Protein AF-A0A0M9DYJ9-F1 (afdb_monomer_lite)

Structure (mmCIF, N/CA/C/O backbone):
data_AF-A0A0M9DYJ9-F1
#
_entry.id   AF-A0A0M9DYJ9-F1
#
loop_
_atom_site.group_PDB
_atom_site.id
_atom_site.type_symbol
_atom_site.label_atom_id
_atom_site.label_alt_id
_atom_site.label_comp_id
_atom_site.label_asym_id
_atom_site.label_entity_id
_atom_site.label_seq_id
_atom_site.pdbx_PDB_ins_code
_atom_site.Cartn_x
_atom_site.Cartn_y
_atom_site.Cartn_z
_atom_site.occupancy
_atom_site.B_iso_or_equiv
_atom_site.auth_seq_id
_atom_site.auth_comp_id
_atom_site.auth_asym_id
_atom_site.auth_atom_id
_atom_site.pdbx_PDB_model_num
ATOM 1 N N . MET A 1 1 ? -7.210 1.537 31.151 1.00 57.69 1 MET A N 1
ATOM 2 C CA . MET A 1 1 ? -5.869 1.696 30.565 1.00 57.69 1 MET A CA 1
ATOM 3 C C . MET A 1 1 ? -5.915 1.053 29.196 1.00 57.69 1 MET A C 1
ATOM 5 O O . MET A 1 1 ? -6.214 -0.136 29.141 1.00 57.69 1 MET A O 1
ATOM 9 N N . ILE A 1 2 ? -5.746 1.851 28.142 1.00 81.12 2 ILE A N 1
ATOM 10 C CA . ILE A 1 2 ? -5.606 1.377 26.758 1.00 81.12 2 ILE A CA 1
ATOM 11 C C . ILE A 1 2 ? -4.286 0.603 26.681 1.00 81.12 2 ILE A C 1
ATOM 13 O O . ILE A 1 2 ? -3.301 1.020 27.296 1.00 81.12 2 ILE A O 1
ATOM 17 N N . ARG A 1 3 ? -4.274 -0.546 26.001 1.00 92.56 3 ARG A N 1
ATOM 18 C CA . ARG A 1 3 ? -3.042 -1.304 25.744 1.00 92.56 3 ARG A CA 1
ATOM 19 C C . ARG A 1 3 ? -2.578 -1.047 24.322 1.00 92.56 3 ARG A C 1
ATOM 21 O O . ARG A 1 3 ? -3.362 -1.194 23.390 1.00 92.56 3 ARG A O 1
ATOM 28 N N . GLU A 1 4 ? -1.316 -0.662 24.186 1.00 95.25 4 GLU A N 1
ATOM 29 C CA . GLU A 1 4 ? -0.705 -0.285 22.915 1.00 95.25 4 GLU A CA 1
ATOM 30 C C . GLU A 1 4 ? 0.420 -1.249 22.549 1.00 95.25 4 GLU A C 1
ATOM 32 O O . GLU A 1 4 ? 1.178 -1.688 23.416 1.00 95.25 4 GLU A O 1
ATOM 37 N N . TYR A 1 5 ? 0.524 -1.545 21.258 1.00 96.56 5 TYR A N 1
ATOM 38 C CA . TYR A 1 5 ? 1.526 -2.428 20.680 1.00 96.56 5 TYR A CA 1
ATOM 39 C C . TYR A 1 5 ? 2.056 -1.823 19.380 1.00 96.56 5 TYR A C 1
ATOM 41 O O . TYR A 1 5 ? 1.291 -1.220 18.627 1.00 96.56 5 TYR A O 1
ATOM 49 N N . ILE A 1 6 ? 3.343 -2.015 19.093 1.00 96.44 6 ILE A N 1
ATOM 50 C CA . ILE A 1 6 ? 3.944 -1.706 17.790 1.00 96.44 6 ILE A CA 1
ATOM 51 C C . ILE A 1 6 ? 4.301 -3.040 17.146 1.00 96.44 6 ILE A C 1
ATOM 53 O O . ILE A 1 6 ? 5.179 -3.738 17.645 1.00 96.44 6 ILE A O 1
ATOM 57 N N . LEU A 1 7 ? 3.580 -3.398 16.087 1.00 96.06 7 LEU A N 1
ATOM 58 C CA . LEU A 1 7 ? 3.556 -4.738 15.508 1.00 96.06 7 LEU A CA 1
ATOM 59 C C . LEU A 1 7 ? 3.948 -4.698 14.030 1.00 96.06 7 LEU A C 1
ATOM 61 O O . LEU A 1 7 ? 3.577 -3.772 13.310 1.00 96.06 7 LEU A O 1
ATOM 65 N N . ASN A 1 8 ? 4.658 -5.713 13.557 1.00 93.50 8 ASN A N 1
ATOM 66 C CA . ASN A 1 8 ? 4.806 -5.987 12.128 1.00 93.50 8 ASN A CA 1
ATOM 67 C C . ASN A 1 8 ? 3.586 -6.772 11.577 1.00 93.50 8 ASN A C 1
ATOM 69 O O . ASN A 1 8 ? 2.651 -7.102 12.315 1.00 93.50 8 ASN A O 1
ATOM 73 N N . SER A 1 9 ? 3.587 -7.080 10.276 1.00 86.94 9 SER A N 1
ATOM 74 C CA . SER A 1 9 ? 2.483 -7.797 9.617 1.00 86.94 9 SER A CA 1
ATOM 75 C C . SER A 1 9 ? 2.255 -9.226 10.129 1.00 86.94 9 SER A C 1
ATOM 77 O O . SER A 1 9 ? 1.116 -9.678 10.154 1.00 86.94 9 SER A O 1
ATOM 79 N N . SER A 1 10 ? 3.282 -9.959 10.571 1.00 86.69 10 SER A N 1
ATOM 80 C CA . SER A 1 10 ? 3.066 -11.299 11.141 1.00 86.69 10 SER A CA 1
ATOM 81 C C . SER A 1 10 ? 2.560 -11.228 12.584 1.00 86.69 10 SER A C 1
ATOM 83 O O . SER A 1 10 ? 1.763 -12.061 13.007 1.00 86.69 10 SER A O 1
ATOM 85 N N . GLU A 1 11 ? 2.946 -10.199 13.334 1.00 94.56 11 GLU A N 1
ATOM 86 C CA . GLU A 1 11 ? 2.521 -10.001 14.719 1.00 94.56 11 GLU A CA 1
ATOM 87 C C . GLU A 1 11 ? 1.082 -9.476 14.832 1.00 94.56 11 GLU A C 1
ATOM 89 O O . GLU A 1 11 ? 0.370 -9.847 15.766 1.00 94.56 11 GLU A O 1
ATOM 94 N N . ILE A 1 12 ? 0.602 -8.655 13.887 1.00 94.75 12 ILE A N 1
ATOM 95 C CA . ILE A 1 12 ? -0.797 -8.184 13.903 1.00 94.75 12 ILE A CA 1
ATOM 96 C C . ILE A 1 12 ? -1.802 -9.334 13.725 1.00 94.75 12 ILE A C 1
ATOM 98 O O . ILE A 1 12 ? -2.915 -9.257 14.250 1.00 94.75 12 ILE A O 1
ATOM 102 N N . MET A 1 13 ? -1.397 -10.446 13.095 1.00 95.00 13 MET A N 1
ATOM 103 C CA . MET A 1 13 ? -2.171 -11.695 13.053 1.00 95.00 13 MET A CA 1
ATOM 104 C C . MET A 1 13 ? -2.618 -12.144 14.451 1.00 95.00 13 MET A C 1
ATOM 106 O O . MET A 1 13 ? -3.714 -12.677 14.610 1.00 95.00 13 MET A O 1
ATOM 110 N N . LEU A 1 14 ? -1.807 -11.899 15.486 1.00 95.44 14 LEU A N 1
ATOM 111 C CA . LEU A 1 14 ? -2.128 -12.297 16.857 1.00 95.44 14 LEU A CA 1
ATOM 112 C C . LEU A 1 14 ? -3.416 -11.647 17.370 1.00 95.44 14 LEU A C 1
ATOM 114 O O . LEU A 1 14 ? -4.159 -12.286 18.112 1.00 95.44 14 LEU A O 1
ATOM 118 N N . VAL A 1 15 ? -3.715 -10.419 16.934 1.00 95.38 15 VAL A N 1
ATOM 119 C CA . VAL A 1 15 ? -4.984 -9.747 17.248 1.00 95.38 15 VAL A CA 1
ATOM 120 C C . VAL A 1 15 ? -6.143 -10.558 16.672 1.00 95.38 15 VAL A C 1
ATOM 122 O O . VAL A 1 15 ? -7.075 -10.911 17.387 1.00 95.38 15 VAL A O 1
ATOM 125 N N . PHE A 1 16 ? -6.071 -10.914 15.390 1.00 95.88 16 PHE A N 1
ATOM 126 C CA . PHE A 1 16 ? -7.134 -11.643 14.697 1.00 95.88 16 PHE A CA 1
ATOM 127 C C . PHE A 1 16 ? -7.278 -13.096 15.172 1.00 95.88 16 PHE A C 1
ATOM 129 O O . PHE A 1 16 ? -8.396 -13.611 15.256 1.00 95.88 16 PHE A O 1
ATOM 136 N N . ASN A 1 17 ? -6.179 -13.737 15.571 1.00 95.25 17 ASN A N 1
ATOM 137 C CA . ASN A 1 17 ? -6.205 -15.042 16.229 1.00 95.25 17 ASN A CA 1
ATOM 138 C C . ASN A 1 17 ? -6.941 -14.975 17.570 1.00 95.25 17 ASN A C 1
ATOM 140 O O . ASN A 1 17 ? -7.763 -15.845 17.857 1.00 95.25 17 ASN A O 1
ATOM 144 N N . ALA A 1 18 ? -6.690 -13.937 18.374 1.00 95.56 18 ALA A N 1
ATOM 145 C CA . ALA A 1 18 ? -7.402 -13.735 19.631 1.00 95.56 18 ALA A CA 1
ATOM 146 C C . ALA A 1 18 ? -8.907 -13.510 19.400 1.00 95.56 18 ALA A C 1
ATOM 148 O O . ALA A 1 18 ? -9.718 -14.127 20.087 1.00 95.56 18 ALA A O 1
ATOM 149 N N . LEU A 1 19 ? -9.289 -12.718 18.388 1.00 94.75 19 LEU A N 1
ATOM 150 C CA . LEU A 1 19 ? -10.699 -12.535 18.008 1.00 94.75 19 LEU A CA 1
ATOM 151 C C . LEU A 1 19 ? -11.363 -13.851 17.586 1.00 94.75 19 LEU A C 1
ATOM 153 O O . LEU A 1 19 ? -12.488 -14.131 17.985 1.00 94.75 19 LEU A O 1
ATOM 157 N N . THR A 1 20 ? -10.656 -14.681 16.819 1.00 95.00 20 THR A N 1
ATOM 158 C CA . THR A 1 20 ? -11.169 -15.987 16.376 1.00 95.00 20 THR A CA 1
ATOM 159 C C . THR A 1 20 ? -11.374 -16.939 17.557 1.00 95.00 20 THR A C 1
ATOM 161 O O . THR A 1 20 ? -12.384 -17.632 17.621 1.00 95.00 20 THR A O 1
ATOM 164 N N . LYS A 1 21 ? -10.463 -16.946 18.541 1.00 95.44 21 LYS A N 1
ATOM 165 C CA . LYS A 1 21 ? -10.607 -17.752 19.770 1.00 95.44 21 LYS A CA 1
ATOM 166 C C . LYS A 1 21 ? -11.808 -17.337 20.627 1.00 95.44 21 LYS A C 1
ATOM 168 O O . LYS A 1 21 ? -12.326 -18.172 21.360 1.00 95.44 21 LYS A O 1
ATOM 173 N N . LEU A 1 22 ? -12.235 -16.078 20.528 1.00 93.88 22 LEU A N 1
ATOM 174 C CA . LEU A 1 22 ? -13.434 -15.553 21.188 1.00 93.88 22 LEU A CA 1
ATOM 175 C C . LEU A 1 22 ? -14.729 -15.792 20.394 1.00 93.88 22 LEU A C 1
ATOM 177 O O . LEU A 1 22 ? -15.796 -15.388 20.838 1.00 93.88 22 LEU A O 1
ATOM 181 N N . GLY A 1 23 ? -14.672 -16.418 19.214 1.00 93.06 23 GLY A N 1
ATOM 182 C CA . GLY A 1 23 ? -15.860 -16.587 18.369 1.00 93.06 23 GLY A CA 1
ATOM 183 C C . GLY A 1 23 ? -16.304 -15.298 17.656 1.00 93.06 23 GLY A C 1
ATOM 184 O O . GLY A 1 23 ? -17.451 -15.185 17.218 1.00 93.06 23 GLY A O 1
ATOM 185 N N . LEU A 1 24 ? -15.416 -14.300 17.554 1.00 92.31 24 LEU A N 1
ATOM 186 C CA . LEU A 1 24 ? -15.673 -13.003 16.917 1.00 92.31 24 LEU A CA 1
ATOM 187 C C . LEU A 1 24 ? -15.193 -12.964 15.456 1.00 92.31 24 LEU A C 1
ATOM 189 O O . LEU A 1 24 ? -14.882 -11.904 14.916 1.00 92.31 24 LEU A O 1
ATOM 193 N N . GLU A 1 25 ? -15.124 -14.113 14.782 1.00 92.62 25 GLU A N 1
ATOM 194 C CA . GLU A 1 25 ? -14.575 -14.230 13.429 1.00 92.62 25 GLU A CA 1
ATOM 195 C C . GLU A 1 25 ? -15.513 -13.742 12.311 1.00 92.62 25 GLU A C 1
ATOM 197 O O . GLU A 1 25 ? -15.127 -13.721 11.139 1.00 92.62 25 GLU A O 1
ATOM 202 N N . LYS A 1 26 ? -16.751 -13.344 12.630 1.00 93.62 26 LYS A N 1
ATOM 203 C CA . LYS A 1 26 ? -17.781 -12.982 11.639 1.00 93.62 26 LYS A CA 1
ATOM 204 C C . LYS A 1 26 ? -18.235 -11.534 11.770 1.00 93.62 26 LYS A C 1
ATOM 206 O O . LYS A 1 26 ? -18.450 -11.031 12.864 1.00 93.62 26 LYS A O 1
ATOM 211 N N . ASN A 1 27 ? -18.512 -10.914 10.621 1.00 92.62 27 ASN A N 1
ATOM 212 C CA . ASN A 1 27 ? -19.094 -9.573 10.507 1.00 92.62 27 ASN A CA 1
ATOM 213 C C . ASN A 1 27 ? -18.261 -8.470 11.181 1.00 92.62 27 ASN A C 1
ATOM 215 O O . ASN A 1 27 ? -18.814 -7.451 11.608 1.00 92.62 27 ASN A O 1
ATOM 219 N N . LEU A 1 28 ? -16.941 -8.655 11.233 1.00 97.25 28 LEU A N 1
ATOM 220 C CA . LEU A 1 28 ? -16.017 -7.598 11.617 1.00 97.25 28 LEU A CA 1
ATOM 221 C C . LEU A 1 28 ? -16.080 -6.477 10.579 1.00 97.25 28 LEU A C 1
ATOM 223 O O . LEU A 1 28 ? -16.364 -6.714 9.402 1.00 97.25 28 LEU A O 1
ATOM 227 N N . LYS A 1 29 ? -15.834 -5.241 11.002 1.00 98.19 29 LYS A N 1
ATOM 228 C CA . LYS A 1 29 ? -15.872 -4.061 10.133 1.00 98.19 29 LYS A CA 1
ATOM 229 C C . LYS A 1 29 ? -14.609 -3.241 10.293 1.00 98.19 29 LYS A C 1
ATOM 231 O O . LYS A 1 29 ? -14.134 -3.064 11.412 1.00 98.19 29 LYS A O 1
ATOM 236 N N . ILE A 1 30 ? -14.123 -2.709 9.174 1.00 98.12 30 ILE A N 1
ATOM 237 C CA . ILE A 1 30 ? -13.121 -1.647 9.160 1.00 98.12 30 ILE A CA 1
ATOM 238 C C . ILE A 1 30 ? -13.834 -0.317 8.959 1.00 98.12 30 ILE A C 1
ATOM 240 O O . ILE A 1 30 ? -14.488 -0.104 7.935 1.00 98.12 30 ILE A O 1
ATOM 244 N N . GLN A 1 31 ? -13.707 0.567 9.944 1.00 97.81 31 GLN A N 1
ATOM 245 C CA . GLN A 1 31 ? -14.263 1.917 9.912 1.00 97.81 31 GLN A CA 1
ATOM 246 C C . GLN A 1 31 ? -13.163 2.976 9.885 1.00 97.81 31 GLN A C 1
ATOM 248 O O . GLN A 1 31 ? -12.093 2.788 10.465 1.00 97.81 31 GLN A O 1
ATOM 253 N N . ILE A 1 32 ? -13.441 4.098 9.220 1.00 96.81 32 ILE A N 1
ATOM 254 C CA . ILE A 1 32 ? -12.532 5.242 9.133 1.00 96.81 32 ILE A CA 1
ATOM 255 C C . ILE A 1 32 ? -13.061 6.386 10.010 1.00 96.81 32 ILE A C 1
ATOM 257 O O . ILE A 1 32 ? -13.984 7.089 9.585 1.00 96.81 32 ILE A O 1
ATOM 261 N N . PRO A 1 33 ? -12.447 6.661 11.174 1.00 95.12 33 PRO A N 1
ATOM 262 C CA . PRO A 1 33 ? -12.837 7.796 12.016 1.00 95.12 33 PRO A CA 1
ATOM 263 C C . PRO A 1 33 ? -12.716 9.155 11.323 1.00 95.12 33 PRO A C 1
ATOM 265 O O . PRO A 1 33 ? -13.546 10.033 11.542 1.00 95.12 33 PRO A O 1
ATOM 268 N N . MET A 1 34 ? -11.737 9.331 10.426 1.00 94.25 34 MET A N 1
ATOM 269 C CA . MET A 1 34 ? -11.594 10.564 9.634 1.00 94.25 34 MET A CA 1
ATOM 270 C C . MET A 1 34 ? -12.834 10.879 8.780 1.00 94.25 34 MET A C 1
ATOM 272 O O . MET A 1 34 ? -13.105 12.039 8.488 1.00 94.25 34 MET A O 1
ATOM 276 N N . MET A 1 35 ? -13.589 9.846 8.402 1.00 93.75 35 MET A N 1
ATOM 277 C CA . MET A 1 35 ? -14.767 9.911 7.539 1.00 93.75 35 MET A CA 1
ATOM 278 C C . MET A 1 35 ? -16.047 9.642 8.346 1.00 93.75 35 MET A C 1
ATOM 280 O O . MET A 1 35 ? -16.968 9.006 7.843 1.00 93.75 35 MET A O 1
ATOM 284 N N . ASN A 1 36 ? -16.101 10.099 9.605 1.00 91.88 36 ASN A N 1
ATOM 285 C CA . ASN A 1 36 ? -17.247 9.916 10.506 1.00 91.88 36 ASN A CA 1
ATOM 286 C C . ASN A 1 36 ? -17.621 8.432 10.713 1.00 91.88 36 ASN A C 1
ATOM 288 O O . ASN A 1 36 ? -18.769 8.034 10.521 1.00 91.88 36 ASN A O 1
ATOM 292 N N . ASP A 1 37 ? -16.617 7.612 11.039 1.00 94.38 37 ASP A N 1
ATOM 293 C CA . ASP A 1 37 ? -16.730 6.162 11.277 1.00 94.38 37 ASP A CA 1
ATOM 294 C C . ASP A 1 37 ? -17.370 5.373 10.118 1.00 94.38 37 ASP A C 1
ATOM 296 O O . ASP A 1 37 ? -17.942 4.290 10.290 1.00 94.38 37 ASP A O 1
ATOM 300 N N . MET A 1 38 ? -17.239 5.891 8.895 1.00 95.31 38 MET A N 1
ATOM 301 C CA . MET A 1 38 ? -17.699 5.222 7.683 1.00 95.31 38 MET A CA 1
ATOM 302 C C . MET A 1 38 ? -17.066 3.834 7.559 1.00 95.31 38 MET A C 1
ATOM 304 O O . MET A 1 38 ? -15.849 3.673 7.660 1.00 95.31 38 MET A O 1
ATOM 308 N N . THR A 1 39 ? -17.901 2.825 7.306 1.00 97.25 39 THR A N 1
ATOM 309 C CA . THR A 1 39 ? -17.440 1.451 7.080 1.00 97.25 39 THR A CA 1
ATOM 310 C C . THR A 1 39 ? -16.901 1.316 5.661 1.00 97.25 39 THR A C 1
ATOM 312 O O . THR A 1 39 ? -17.641 1.507 4.701 1.00 97.25 39 THR A O 1
ATOM 315 N N . VAL A 1 40 ? -15.622 0.963 5.534 1.00 96.94 40 VAL A N 1
ATOM 316 C CA . VAL A 1 40 ? -14.968 0.722 4.236 1.00 96.94 40 VAL A CA 1
ATOM 317 C C . VAL A 1 40 ? -15.323 -0.652 3.717 1.00 96.94 40 VAL A C 1
ATOM 319 O O . VAL A 1 40 ? -15.607 -0.821 2.540 1.00 96.94 40 VAL A O 1
ATOM 322 N N . PHE A 1 41 ? -15.283 -1.646 4.598 1.00 97.75 41 PHE A N 1
ATOM 323 C CA . PHE A 1 41 ? -15.701 -3.000 4.296 1.00 97.75 41 PHE A CA 1
ATOM 324 C C . PHE A 1 41 ? -16.007 -3.761 5.582 1.00 97.75 41 PHE A C 1
ATOM 326 O O . PHE A 1 41 ? -15.561 -3.411 6.679 1.00 97.75 41 PHE A O 1
ATOM 333 N N . SER A 1 42 ? -16.761 -4.838 5.419 1.00 97.81 42 SER A N 1
ATOM 334 C CA . SER A 1 42 ? -16.922 -5.886 6.423 1.00 97.81 42 SER A CA 1
ATOM 335 C C . SER A 1 42 ? -16.086 -7.102 6.043 1.00 97.81 42 SER A C 1
ATOM 337 O O . SER A 1 42 ? -15.732 -7.266 4.878 1.00 97.81 42 SER A O 1
ATOM 339 N N . PHE A 1 43 ? -15.737 -7.955 6.994 1.00 98.06 43 PHE A N 1
ATOM 340 C CA . PHE A 1 43 ? -14.940 -9.138 6.714 1.00 98.06 43 PHE A CA 1
ATOM 341 C C . PHE A 1 43 ? -15.206 -10.267 7.707 1.00 98.06 43 PHE A C 1
ATOM 343 O O . PHE A 1 43 ? -15.669 -10.050 8.827 1.00 98.06 43 PHE A O 1
ATOM 350 N N . ASN A 1 44 ? -14.915 -11.485 7.255 1.00 97.75 44 ASN A N 1
ATOM 351 C CA . ASN A 1 44 ? -14.914 -12.688 8.075 1.00 97.75 44 ASN A CA 1
ATOM 352 C C . ASN A 1 44 ? -13.517 -13.311 8.055 1.00 97.75 44 ASN A C 1
ATOM 354 O O . ASN A 1 44 ? -12.906 -13.407 6.985 1.00 97.75 44 ASN A O 1
ATOM 358 N N . LEU A 1 45 ? -13.055 -13.776 9.210 1.00 96.62 45 LEU A N 1
ATOM 359 C CA . LEU A 1 45 ? -11.797 -14.499 9.350 1.00 96.62 45 LEU A CA 1
ATOM 360 C C . LEU A 1 45 ? -12.031 -15.984 9.066 1.00 96.62 45 LEU A C 1
ATOM 362 O O . LEU A 1 45 ? -13.013 -16.566 9.524 1.00 96.62 45 LEU A O 1
ATOM 366 N N . ASN A 1 46 ? -11.130 -16.598 8.307 1.00 94.19 46 ASN A N 1
ATOM 367 C CA . ASN A 1 46 ? -10.986 -18.048 8.217 1.00 94.19 46 ASN A CA 1
ATOM 368 C C . ASN A 1 46 ? -9.504 -18.381 8.454 1.00 94.19 46 ASN A C 1
ATOM 370 O O . ASN A 1 46 ? -8.658 -17.513 8.226 1.00 94.19 46 ASN A O 1
ATOM 374 N N . PRO A 1 47 ? -9.166 -19.620 8.852 1.00 90.25 47 PRO A N 1
ATOM 375 C CA . PRO A 1 47 ? -7.777 -20.000 9.117 1.00 90.25 47 PRO A CA 1
ATOM 376 C C . PRO A 1 47 ? -6.830 -19.689 7.948 1.00 90.25 47 PRO A C 1
ATOM 378 O O . PRO A 1 47 ? -5.777 -19.097 8.147 1.00 90.25 47 PRO A O 1
ATOM 381 N N . GLU A 1 48 ? -7.250 -20.004 6.723 1.00 91.75 48 GLU A N 1
ATOM 382 C CA . GLU A 1 48 ? -6.421 -19.861 5.517 1.00 91.75 48 GLU A CA 1
ATOM 383 C C . GLU A 1 48 ? -6.653 -18.550 4.753 1.00 91.75 48 GLU A C 1
ATOM 385 O O . GLU A 1 48 ? -5.909 -18.235 3.835 1.00 91.75 48 GLU A O 1
ATOM 390 N N . SER A 1 49 ? -7.721 -17.802 5.045 1.00 95.50 49 SER A N 1
ATOM 391 C CA . SER A 1 49 ? -8.073 -16.625 4.240 1.00 95.50 49 SER A CA 1
ATOM 392 C C . SER A 1 49 ? -9.035 -15.674 4.934 1.00 95.50 49 SER A C 1
ATOM 394 O O . SER A 1 49 ? -9.858 -16.065 5.765 1.00 95.50 49 SER A O 1
ATOM 396 N N . VAL A 1 50 ? -9.025 -14.419 4.495 1.00 97.56 50 VAL A N 1
ATOM 397 C CA . VAL A 1 50 ? -9.982 -13.396 4.916 1.00 97.56 50 VAL A CA 1
ATOM 398 C C . VAL A 1 50 ? -11.003 -13.163 3.806 1.00 97.56 50 VAL A C 1
ATOM 400 O O . VAL A 1 50 ? -10.662 -12.943 2.643 1.00 97.56 50 VAL A O 1
ATOM 403 N N . LYS A 1 51 ? -12.290 -13.204 4.160 1.00 98.00 51 LYS A N 1
ATOM 404 C CA . LYS A 1 51 ? -13.394 -12.921 3.232 1.00 98.00 51 LYS A CA 1
ATOM 405 C C . LYS A 1 51 ? -13.883 -11.498 3.438 1.00 98.00 51 LYS A C 1
ATOM 407 O O . LYS A 1 51 ? -14.668 -11.253 4.352 1.00 98.00 51 LYS A O 1
ATOM 412 N N . ILE A 1 52 ? -13.457 -10.584 2.575 1.00 97.88 52 ILE A N 1
ATOM 413 C CA . ILE A 1 52 ? -13.948 -9.205 2.527 1.00 97.88 52 ILE A CA 1
ATOM 414 C C . ILE A 1 52 ? -15.324 -9.180 1.864 1.00 97.88 52 ILE A C 1
ATOM 416 O O . ILE A 1 52 ? -15.548 -9.800 0.821 1.00 97.88 52 ILE A O 1
ATOM 420 N N . LYS A 1 53 ? -16.241 -8.423 2.457 1.00 97.00 53 LYS A N 1
ATOM 421 C CA . LYS A 1 53 ? -17.612 -8.213 2.007 1.00 97.00 53 LYS A CA 1
ATOM 422 C C . LYS A 1 53 ? -17.963 -6.734 2.020 1.00 97.00 53 LYS A C 1
ATOM 424 O O . LYS A 1 53 ? -17.604 -6.012 2.951 1.00 97.00 53 LYS A O 1
ATOM 429 N N . HIS A 1 54 ? -18.764 -6.320 1.045 1.00 95.50 54 HIS A N 1
ATOM 430 C CA . HIS A 1 54 ? -19.294 -4.957 0.963 1.00 95.50 54 HIS A CA 1
ATOM 431 C C . HIS A 1 54 ? -18.200 -3.882 1.009 1.00 95.50 54 HIS A C 1
ATOM 433 O O . HIS A 1 54 ? -18.310 -2.925 1.769 1.00 95.50 54 HIS A O 1
ATOM 439 N N . PHE A 1 55 ? -17.142 -4.044 0.207 1.00 97.06 55 PHE A N 1
ATOM 440 C CA . PHE A 1 55 ? -16.217 -2.941 -0.035 1.00 97.06 55 PHE A CA 1
ATOM 441 C C . PHE A 1 55 ? -16.994 -1.729 -0.560 1.00 97.06 55 PHE A C 1
ATOM 443 O O . PHE A 1 55 ? -17.875 -1.876 -1.418 1.00 97.06 55 PHE A O 1
ATOM 450 N N . ILE A 1 56 ? -16.701 -0.566 0.012 1.00 95.75 56 ILE A N 1
ATOM 451 C CA . ILE A 1 56 ? -17.431 0.677 -0.200 1.00 95.75 56 ILE A CA 1
ATOM 452 C C . ILE A 1 56 ? -17.451 1.056 -1.678 1.00 95.75 56 ILE A C 1
ATOM 454 O O . ILE A 1 56 ? -16.444 0.934 -2.373 1.00 95.75 56 ILE A O 1
ATOM 458 N N . ASP A 1 57 ? -18.607 1.509 -2.165 1.00 93.75 57 ASP A N 1
ATOM 459 C CA . ASP A 1 57 ? -18.720 2.021 -3.526 1.00 93.75 57 ASP A CA 1
ATOM 460 C C . ASP A 1 57 ? -18.533 3.531 -3.610 1.00 93.75 57 ASP A C 1
ATOM 462 O O . ASP A 1 57 ? -18.635 4.263 -2.624 1.00 93.75 57 ASP A O 1
ATOM 466 N N . ILE A 1 58 ? -18.281 3.983 -4.836 1.00 94.44 58 ILE A N 1
ATOM 467 C CA . ILE A 1 58 ? -18.040 5.387 -5.146 1.00 94.44 58 ILE A CA 1
ATOM 468 C C . ILE A 1 58 ? -19.194 6.288 -4.712 1.00 94.44 58 ILE A C 1
ATOM 470 O O . ILE A 1 58 ? -18.940 7.363 -4.186 1.00 94.44 58 ILE A O 1
ATOM 474 N N . ASN A 1 59 ? -20.450 5.865 -4.874 1.00 93.25 59 ASN A N 1
ATOM 475 C CA . ASN A 1 59 ? -21.593 6.724 -4.576 1.00 93.25 59 ASN A CA 1
ATOM 476 C C . ASN A 1 59 ? -21.719 6.940 -3.071 1.00 93.25 59 ASN A C 1
ATOM 478 O O . ASN A 1 59 ? -21.963 8.061 -2.624 1.00 93.25 59 ASN A O 1
ATOM 482 N N . ASP A 1 60 ? -21.535 5.879 -2.290 1.00 93.12 60 ASP A N 1
ATOM 483 C CA . ASP A 1 60 ? -21.561 5.966 -0.836 1.00 93.12 60 ASP A CA 1
ATOM 484 C C . ASP A 1 60 ? -20.357 6.741 -0.299 1.00 93.12 60 ASP A C 1
ATOM 486 O O . ASP A 1 60 ? -20.541 7.634 0.526 1.00 93.12 60 ASP A O 1
ATOM 490 N N . TYR A 1 61 ? -19.155 6.510 -0.836 1.00 95.38 61 TYR A N 1
ATOM 491 C CA . TYR A 1 61 ? -17.962 7.275 -0.468 1.00 95.38 61 TYR A CA 1
ATOM 492 C C . TYR A 1 61 ? -18.109 8.770 -0.784 1.00 95.38 61 TYR A C 1
ATOM 494 O O . TYR A 1 61 ? -17.850 9.627 0.065 1.00 95.38 61 TYR A O 1
ATOM 502 N N . SER A 1 62 ? -18.565 9.097 -1.996 1.00 94.06 62 SER A N 1
ATOM 503 C CA . SER A 1 62 ? -18.694 10.469 -2.487 1.00 94.06 62 SER A CA 1
ATOM 504 C C . SER A 1 62 ? -19.630 11.315 -1.626 1.00 94.06 62 SER A C 1
ATOM 506 O O . SER A 1 62 ? -19.343 12.492 -1.414 1.00 94.06 62 SER A O 1
ATOM 508 N N . LYS A 1 63 ? -20.709 10.742 -1.071 1.00 91.44 63 LYS A N 1
ATOM 509 C CA . LYS A 1 63 ? -21.614 11.466 -0.154 1.00 91.44 63 LYS A CA 1
ATOM 510 C C . LYS A 1 63 ? -20.853 12.039 1.045 1.00 91.44 63 LYS A C 1
ATOM 512 O O . LYS A 1 63 ? -20.994 13.223 1.356 1.00 91.44 63 LYS A O 1
ATOM 517 N N . PHE A 1 64 ? -20.015 11.222 1.683 1.00 91.31 64 PHE A N 1
ATOM 518 C CA . PHE A 1 64 ? -19.201 11.652 2.821 1.00 91.31 64 PHE A CA 1
ATOM 519 C C . PHE A 1 64 ? -18.056 12.564 2.380 1.00 91.31 64 PHE A C 1
ATOM 521 O O . PHE A 1 64 ? -17.859 13.622 2.976 1.00 91.31 64 PHE A O 1
ATOM 528 N N . TYR A 1 65 ? -17.355 12.203 1.303 1.00 94.38 65 TYR A N 1
ATOM 529 C CA . TYR A 1 65 ? -16.239 12.983 0.769 1.00 94.38 65 TYR A CA 1
ATOM 530 C C . TYR A 1 65 ? -16.644 14.418 0.414 1.00 94.38 65 TYR A C 1
ATOM 532 O O . TYR A 1 65 ? -15.969 15.362 0.818 1.00 94.38 65 TYR A O 1
ATOM 540 N N . TYR A 1 66 ? -17.761 14.622 -0.292 1.00 91.62 66 TYR A N 1
ATOM 541 C CA . TYR A 1 66 ? -18.224 15.967 -0.649 1.00 91.62 66 TYR A CA 1
ATOM 542 C C . TYR A 1 66 ? -18.695 16.768 0.566 1.00 91.62 66 TYR A C 1
ATOM 544 O O . TYR A 1 66 ? -18.476 17.976 0.624 1.00 91.62 66 TYR A O 1
ATOM 552 N N . SER A 1 67 ? -19.321 16.112 1.546 1.00 90.31 67 SER A N 1
ATOM 553 C CA . SER A 1 67 ? -19.725 16.768 2.793 1.00 90.31 67 SER A CA 1
ATOM 554 C C . SER A 1 67 ? -18.515 17.240 3.605 1.00 90.31 67 SER A C 1
ATOM 556 O O . SER A 1 67 ? -18.521 18.350 4.138 1.00 90.31 67 SER A O 1
ATOM 558 N N . LEU A 1 68 ? -17.466 16.415 3.672 1.00 91.00 68 LEU A N 1
ATOM 559 C CA . LEU A 1 68 ? -16.239 16.710 4.406 1.00 91.00 68 LEU A CA 1
ATOM 560 C C . LEU A 1 68 ? -15.371 17.749 3.680 1.00 91.00 68 LEU A C 1
ATOM 562 O O . LEU A 1 68 ? -14.955 18.738 4.280 1.00 91.00 68 LEU A O 1
ATOM 566 N N . SER A 1 69 ? -15.141 17.568 2.377 1.00 88.88 69 SER A N 1
ATOM 567 C CA . SER A 1 69 ? -14.268 18.438 1.573 1.00 88.88 69 SER A CA 1
ATOM 568 C C . SER A 1 69 ? -14.783 19.872 1.464 1.00 88.88 69 SER A C 1
ATOM 570 O O . SER A 1 69 ? -13.981 20.800 1.512 1.00 88.88 69 SER A O 1
ATOM 572 N N . LYS A 1 70 ? -16.108 20.085 1.416 1.00 88.88 70 LYS A N 1
ATOM 573 C CA . LYS A 1 70 ? -16.715 21.431 1.432 1.00 88.88 70 LYS A CA 1
ATOM 574 C C . LYS A 1 70 ? -16.411 22.233 2.698 1.00 88.88 70 LYS A C 1
ATOM 576 O O . LYS A 1 70 ? -16.474 23.458 2.664 1.00 88.88 70 LYS A O 1
ATOM 581 N N . GLN A 1 71 ? -16.136 21.559 3.812 1.00 89.75 71 GLN A N 1
ATOM 582 C CA . GLN A 1 71 ? -15.844 22.210 5.091 1.00 89.75 71 GLN A CA 1
ATOM 583 C C . GLN A 1 71 ? -14.352 22.525 5.254 1.00 89.75 71 GLN A C 1
ATOM 585 O O . GLN A 1 71 ? -13.993 23.439 5.997 1.00 89.75 71 GLN A O 1
ATOM 590 N N . LEU A 1 72 ? -13.499 21.802 4.527 1.00 88.62 72 LEU A N 1
ATOM 591 C CA . LEU A 1 72 ? -12.059 22.013 4.489 1.00 88.62 72 LEU A CA 1
ATOM 592 C C . LEU A 1 72 ? -11.704 23.163 3.547 1.00 88.62 72 LEU A C 1
ATOM 594 O O . LEU A 1 72 ? -12.330 23.363 2.504 1.00 88.62 72 LEU A O 1
ATOM 598 N N . LYS A 1 73 ? -10.663 23.915 3.898 1.00 80.25 73 LYS A N 1
ATOM 599 C CA . LYS A 1 73 ? -10.193 25.061 3.111 1.00 80.25 73 LYS A CA 1
ATOM 600 C C . LYS A 1 73 ? -8.915 24.714 2.355 1.00 80.25 73 LYS A C 1
ATOM 602 O O . LYS A 1 73 ? -8.160 23.850 2.773 1.00 80.25 73 LYS A O 1
ATOM 607 N N . GLY A 1 74 ? -8.669 25.420 1.253 1.00 84.69 74 GLY A N 1
ATOM 608 C CA . GLY A 1 74 ? -7.351 25.491 0.624 1.00 84.69 74 GLY A CA 1
ATOM 609 C C . GLY A 1 74 ? -6.716 24.138 0.294 1.00 84.69 74 GLY A C 1
ATOM 610 O O . GLY A 1 74 ? -7.291 23.320 -0.421 1.00 84.69 74 GLY A O 1
ATOM 611 N N . ARG A 1 75 ? -5.482 23.939 0.767 1.00 84.38 75 ARG A N 1
ATOM 612 C CA . ARG A 1 75 ? -4.661 22.764 0.433 1.00 84.38 75 ARG A CA 1
ATOM 613 C C . ARG A 1 75 ? -4.995 21.562 1.314 1.00 84.38 75 ARG A C 1
ATOM 615 O O . ARG A 1 75 ? -4.678 20.441 0.941 1.00 84.38 75 ARG A O 1
ATOM 622 N N . GLU A 1 76 ? -5.666 21.784 2.436 1.00 88.56 76 GLU A N 1
ATOM 623 C CA . GLU A 1 76 ? -6.029 20.785 3.436 1.00 88.56 76 GLU A CA 1
ATOM 624 C C . GLU A 1 76 ? -7.070 19.794 2.899 1.00 88.56 76 GLU A C 1
ATOM 626 O O . GLU A 1 76 ? -7.115 18.651 3.344 1.00 88.56 76 GLU A O 1
ATOM 631 N N . GLN A 1 77 ? -7.842 20.178 1.875 1.00 90.06 77 GLN A N 1
ATOM 632 C CA . GLN A 1 77 ? -8.708 19.255 1.131 1.00 90.06 77 GLN A CA 1
ATOM 633 C C . GLN A 1 77 ? -7.932 18.065 0.549 1.00 90.06 77 GLN A C 1
ATOM 635 O O . GLN A 1 77 ? -8.469 16.961 0.494 1.00 90.06 77 GLN A O 1
ATOM 640 N N . LYS A 1 78 ? -6.661 18.267 0.168 1.00 91.69 78 LYS A N 1
ATOM 641 C CA . LYS A 1 78 ? -5.795 17.208 -0.372 1.00 91.69 78 LYS A CA 1
ATOM 642 C C . LYS A 1 78 ? -5.368 16.175 0.673 1.00 91.69 78 LYS A C 1
ATOM 644 O O . LYS A 1 78 ? -4.835 15.140 0.296 1.00 91.69 78 LYS A O 1
ATOM 649 N N . GLU A 1 79 ? -5.589 16.431 1.965 1.00 93.12 79 GLU A N 1
ATOM 650 C CA . GLU A 1 79 ? -5.358 15.430 3.014 1.00 93.12 79 GLU A CA 1
ATOM 651 C C . GLU A 1 79 ? -6.501 14.418 3.125 1.00 93.12 79 GLU A C 1
ATOM 653 O O . GLU A 1 79 ? -6.328 13.395 3.784 1.00 93.12 79 GLU A O 1
ATOM 658 N N . ILE A 1 80 ? -7.655 14.671 2.495 1.00 94.62 80 ILE A N 1
ATOM 659 C CA . ILE A 1 80 ? -8.737 13.690 2.418 1.00 94.62 80 ILE A CA 1
ATOM 660 C C . ILE A 1 80 ? -8.539 12.839 1.164 1.00 94.62 80 ILE A C 1
ATOM 662 O O . ILE A 1 80 ? -8.658 13.376 0.059 1.00 94.62 80 ILE A O 1
ATOM 666 N N . PRO A 1 81 ? -8.293 11.522 1.302 1.00 95.62 81 PRO A N 1
ATOM 667 C CA . PRO A 1 81 ? -8.208 10.631 0.157 1.00 95.62 81 PRO A CA 1
ATOM 668 C C . PRO A 1 81 ? -9.494 10.705 -0.665 1.00 95.62 81 PRO A C 1
ATOM 670 O O . PRO A 1 81 ? -10.597 10.697 -0.114 1.00 95.62 81 PRO A O 1
ATOM 673 N N . ASP A 1 82 ? -9.381 10.771 -1.983 1.00 94.62 82 ASP A N 1
ATOM 674 C CA . ASP A 1 82 ? -10.536 10.590 -2.856 1.00 94.62 82 ASP A CA 1
ATOM 675 C C . ASP A 1 82 ? -10.855 9.092 -3.032 1.00 94.62 82 ASP A C 1
ATOM 677 O O . ASP A 1 82 ? -10.143 8.206 -2.544 1.00 94.62 82 ASP A O 1
ATOM 681 N N . TYR A 1 83 ? -11.946 8.783 -3.735 1.00 94.88 83 TYR A N 1
ATOM 682 C CA . TYR A 1 83 ? -12.310 7.388 -3.984 1.00 94.88 83 TYR A CA 1
ATOM 683 C C . TYR A 1 83 ? -11.283 6.654 -4.863 1.00 94.88 83 TYR A C 1
ATOM 685 O O . TYR A 1 83 ? -11.125 5.440 -4.731 1.00 94.88 83 TYR A O 1
ATOM 693 N N . HIS A 1 84 ? -10.563 7.357 -5.745 1.00 93.62 84 HIS A N 1
ATOM 694 C CA . HIS A 1 84 ? -9.544 6.737 -6.591 1.00 93.62 84 HIS A CA 1
ATOM 695 C C . HIS A 1 84 ? -8.372 6.224 -5.756 1.00 93.62 84 HIS A C 1
ATOM 697 O O . HIS A 1 84 ? -7.921 5.103 -5.989 1.00 93.62 84 HIS A O 1
ATOM 703 N N . MET A 1 85 ? -7.933 6.974 -4.744 1.00 95.25 85 MET A N 1
ATOM 704 C CA . MET A 1 85 ? -6.922 6.526 -3.785 1.00 95.25 85 MET A CA 1
ATOM 705 C C . MET A 1 85 ? -7.411 5.312 -2.990 1.00 95.25 85 MET A C 1
ATOM 707 O O . MET A 1 85 ? -6.698 4.317 -2.896 1.00 95.25 85 MET A O 1
ATOM 711 N N . VAL A 1 86 ? -8.655 5.339 -2.495 1.00 95.69 86 VAL A N 1
ATOM 712 C CA . VAL A 1 86 ? -9.248 4.209 -1.751 1.00 95.69 86 VAL A CA 1
ATOM 713 C C . VAL A 1 86 ? -9.357 2.954 -2.612 1.00 95.69 86 VAL A C 1
ATOM 715 O O . VAL A 1 86 ? -8.977 1.868 -2.178 1.00 95.69 86 VAL A O 1
ATOM 718 N N . SER A 1 87 ? -9.832 3.088 -3.851 1.00 95.06 87 SER A N 1
ATOM 719 C CA . SER A 1 87 ? -9.894 1.975 -4.800 1.00 95.06 87 SER A CA 1
ATOM 720 C C . SER A 1 87 ? -8.501 1.492 -5.205 1.00 95.06 87 SER A C 1
ATOM 722 O O . SER A 1 87 ? -8.346 0.303 -5.480 1.00 95.06 87 SER A O 1
ATOM 724 N N . SER A 1 88 ? -7.500 2.377 -5.257 1.00 94.94 88 SER A N 1
ATOM 725 C CA . SER A 1 88 ? -6.120 2.015 -5.608 1.00 94.94 88 SER A CA 1
ATOM 726 C C . SER A 1 88 ? -5.467 1.146 -4.539 1.00 94.94 88 SER A C 1
ATOM 728 O O . SER A 1 88 ? -4.622 0.322 -4.875 1.00 94.94 88 SER A O 1
ATOM 730 N N . VAL A 1 89 ? -5.934 1.209 -3.285 1.00 96.62 89 VAL A N 1
ATOM 731 C CA . VAL A 1 89 ? -5.451 0.300 -2.238 1.00 96.62 89 VAL A CA 1
ATOM 732 C C . VAL A 1 89 ? -5.693 -1.172 -2.584 1.00 96.62 89 VAL A C 1
ATOM 734 O O . VAL A 1 89 ? -4.883 -2.031 -2.245 1.00 96.62 89 VAL A O 1
ATOM 737 N N . LEU A 1 90 ? -6.772 -1.487 -3.307 1.00 97.19 90 LEU A N 1
ATOM 738 C CA . LEU A 1 90 ? -7.029 -2.859 -3.753 1.00 97.19 90 LEU A CA 1
ATOM 739 C C . LEU A 1 90 ? -5.924 -3.372 -4.691 1.00 97.19 90 LEU A C 1
ATOM 741 O O . LEU A 1 90 ? -5.621 -4.561 -4.673 1.00 97.19 90 LEU A O 1
ATOM 745 N N . TYR A 1 91 ? -5.310 -2.492 -5.481 1.00 96.75 91 TYR A N 1
ATOM 746 C CA . TYR A 1 91 ? -4.163 -2.825 -6.325 1.00 96.75 91 TYR A CA 1
ATOM 747 C C . TYR A 1 91 ? -2.867 -2.865 -5.500 1.00 96.75 91 TYR A C 1
ATOM 749 O O . TYR A 1 91 ? -2.130 -3.841 -5.591 1.00 96.75 91 TYR A O 1
ATOM 757 N N . GLN A 1 92 ? -2.661 -1.889 -4.606 1.00 96.69 92 GLN A N 1
ATOM 758 C CA . GLN A 1 92 ? -1.490 -1.794 -3.711 1.00 96.69 92 GLN A CA 1
ATOM 759 C C . GLN A 1 92 ? -1.346 -2.947 -2.716 1.00 96.69 92 GLN A C 1
ATOM 761 O O . GLN A 1 92 ? -0.260 -3.188 -2.198 1.00 96.69 92 GLN A O 1
ATOM 766 N N . ALA A 1 93 ? -2.437 -3.649 -2.426 1.00 96.56 93 ALA A N 1
ATOM 767 C CA . ALA A 1 93 ? -2.440 -4.854 -1.604 1.00 96.56 93 ALA A CA 1
ATOM 768 C C . ALA A 1 93 ? -2.554 -6.150 -2.435 1.00 96.56 93 ALA A C 1
ATOM 770 O O . ALA A 1 93 ? -2.632 -7.249 -1.886 1.00 96.56 93 ALA A O 1
ATOM 771 N N . GLY A 1 94 ? -2.585 -6.048 -3.769 1.00 95.75 94 GLY A N 1
ATOM 772 C CA . GLY A 1 94 ? -2.618 -7.195 -4.679 1.00 95.75 94 GLY A CA 1
ATOM 773 C C . GLY A 1 94 ? -3.950 -7.928 -4.782 1.00 95.75 94 GLY A C 1
ATOM 774 O O . GLY A 1 94 ? -3.971 -9.082 -5.205 1.00 95.75 94 GLY A O 1
ATOM 775 N N . LEU A 1 95 ? -5.062 -7.303 -4.392 1.00 95.50 95 LEU A N 1
ATOM 776 C CA . LEU A 1 95 ? -6.406 -7.882 -4.516 1.00 95.50 95 LEU A CA 1
ATOM 777 C C . LEU A 1 95 ? -6.932 -7.800 -5.952 1.00 95.50 95 LEU A C 1
ATOM 779 O O . LEU A 1 95 ? -7.770 -8.611 -6.356 1.00 95.50 95 LEU A O 1
ATOM 783 N N . LEU A 1 96 ? -6.478 -6.798 -6.702 1.00 95.12 96 LEU A N 1
ATOM 784 C CA . LEU A 1 96 ? -6.815 -6.580 -8.101 1.00 95.12 96 LEU A CA 1
ATOM 785 C C . LEU A 1 96 ? -5.546 -6.527 -8.940 1.00 95.12 96 LEU A C 1
ATOM 787 O O . LEU A 1 96 ? -4.529 -5.989 -8.511 1.00 95.12 96 LEU A O 1
ATOM 791 N N . LYS A 1 97 ? -5.641 -7.052 -10.161 1.00 93.75 97 LYS A N 1
ATOM 792 C CA . LYS A 1 97 ? -4.611 -6.878 -11.180 1.00 93.75 97 LYS A CA 1
ATOM 793 C C . LYS A 1 97 ? -4.963 -5.680 -12.067 1.00 93.75 97 LYS A C 1
ATOM 795 O O . LYS A 1 97 ? -6.138 -5.552 -12.430 1.00 93.75 97 LYS A O 1
ATOM 800 N N . PRO A 1 98 ? -3.998 -4.815 -12.418 1.00 95.25 98 PRO A N 1
ATOM 801 C CA . PRO A 1 98 ? -4.243 -3.718 -13.346 1.00 95.25 98 PRO A CA 1
ATOM 802 C C . PRO A 1 98 ? -4.608 -4.245 -14.741 1.00 95.25 98 PRO A C 1
ATOM 804 O O . PRO A 1 98 ? -4.202 -5.334 -15.144 1.00 95.25 98 PRO A O 1
ATOM 807 N N . GLY A 1 99 ? -5.376 -3.465 -15.499 1.00 94.56 99 GLY A N 1
ATOM 808 C CA . GLY A 1 99 ? -5.567 -3.717 -16.925 1.00 94.56 99 GLY A CA 1
ATOM 809 C C . GLY A 1 99 ? -4.235 -3.600 -17.668 1.00 94.56 99 GLY A C 1
ATOM 810 O O . GLY A 1 99 ? -3.405 -2.781 -17.290 1.00 94.56 99 GLY A O 1
ATOM 811 N N . GLY A 1 100 ? -4.030 -4.419 -18.702 1.00 92.69 100 GLY A N 1
ATOM 812 C CA . GLY A 1 100 ? -2.763 -4.479 -19.443 1.00 92.69 100 GLY A CA 1
ATOM 813 C C . GLY A 1 100 ? -1.745 -5.475 -18.876 1.00 92.69 100 GLY A C 1
ATOM 814 O O . GLY A 1 100 ? -0.744 -5.741 -19.535 1.00 92.69 100 GLY A O 1
ATOM 815 N N . ILE A 1 101 ? -2.022 -6.085 -17.716 1.00 96.00 101 ILE A N 1
ATOM 816 C CA . ILE A 1 101 ? -1.116 -7.055 -17.086 1.00 96.00 101 ILE A CA 1
ATOM 817 C C . ILE A 1 101 ? -0.834 -8.275 -17.971 1.00 96.00 101 ILE A C 1
ATOM 819 O O . ILE A 1 101 ? 0.306 -8.704 -18.059 1.00 96.00 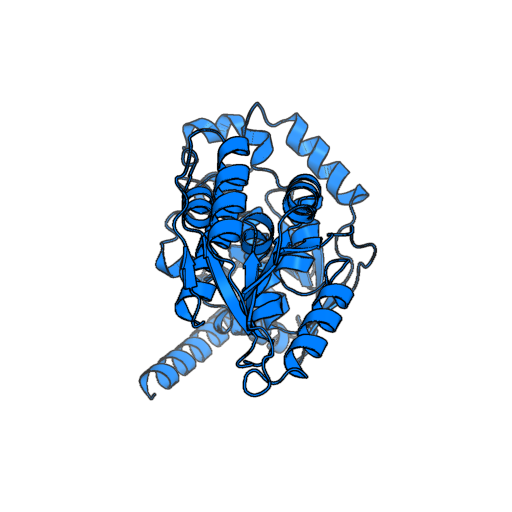101 ILE A O 1
ATOM 823 N N . ASP A 1 102 ? -1.827 -8.764 -18.720 1.00 96.25 102 ASP A N 1
ATOM 824 C CA . ASP A 1 102 ? -1.663 -9.941 -19.584 1.00 96.25 102 ASP A CA 1
ATOM 825 C C . ASP A 1 102 ? -0.650 -9.689 -20.719 1.00 96.25 102 ASP A C 1
ATOM 827 O O . ASP A 1 102 ? 0.034 -10.607 -21.174 1.00 96.25 102 ASP A O 1
ATOM 831 N N . LYS A 1 103 ? -0.521 -8.427 -21.166 1.00 96.25 103 LYS A N 1
ATOM 832 C CA . LYS A 1 103 ? 0.492 -8.015 -22.151 1.00 96.25 103 LYS A CA 1
ATOM 833 C C . LYS A 1 103 ? 1.894 -8.103 -21.548 1.00 96.25 103 LYS A C 1
ATOM 835 O O . LYS A 1 103 ? 2.811 -8.555 -22.228 1.00 96.25 103 LYS A O 1
ATOM 840 N N . LEU A 1 104 ? 2.047 -7.680 -20.292 1.00 96.88 104 LEU A N 1
ATOM 841 C CA . LEU A 1 104 ? 3.306 -7.805 -19.563 1.00 96.88 104 LEU A CA 1
ATOM 842 C C . LEU A 1 104 ? 3.659 -9.278 -19.336 1.00 96.88 104 LEU A C 1
ATOM 844 O O . LEU A 1 104 ? 4.788 -9.665 -19.611 1.00 96.88 104 LEU A O 1
ATOM 848 N N . ASP A 1 105 ? 2.695 -10.096 -18.914 1.00 96.56 105 ASP A N 1
ATOM 849 C CA . ASP A 1 105 ? 2.905 -11.529 -18.673 1.00 96.56 105 ASP A CA 1
ATOM 850 C C . ASP A 1 105 ? 3.347 -12.250 -19.943 1.00 96.56 105 ASP A C 1
ATOM 852 O O . ASP A 1 105 ? 4.364 -12.937 -19.945 1.00 96.56 105 ASP A O 1
ATOM 856 N N . SER A 1 106 ? 2.649 -12.005 -21.055 1.00 96.69 106 SER A N 1
ATOM 857 C CA . SER A 1 106 ? 3.006 -12.586 -22.354 1.00 96.69 106 SER A CA 1
ATOM 858 C C . SER A 1 106 ? 4.415 -12.179 -22.797 1.00 96.69 106 SER A C 1
ATOM 860 O O . SER A 1 106 ? 5.154 -12.991 -23.353 1.00 96.69 106 SER A O 1
ATOM 862 N N . LEU A 1 107 ? 4.804 -10.923 -22.541 1.00 96.25 107 LEU A N 1
ATOM 863 C CA . LEU A 1 107 ? 6.145 -10.431 -22.841 1.00 96.25 107 LEU A CA 1
ATOM 864 C C . LEU A 1 107 ? 7.193 -11.129 -21.966 1.00 96.25 107 LEU A C 1
ATOM 866 O O . LEU A 1 107 ? 8.162 -11.663 -22.498 1.00 96.25 107 LEU A O 1
ATOM 870 N N . ILE A 1 108 ? 6.980 -11.190 -20.653 1.00 95.88 108 ILE A N 1
ATOM 871 C CA . ILE A 1 108 ? 7.891 -11.853 -19.713 1.00 95.88 108 ILE A CA 1
ATOM 872 C C . ILE A 1 108 ? 8.046 -13.337 -20.055 1.00 95.88 108 ILE A C 1
ATOM 874 O O . ILE A 1 108 ? 9.169 -13.835 -20.111 1.00 95.88 108 ILE A O 1
ATOM 878 N N . ASP A 1 109 ? 6.958 -14.042 -20.355 1.00 94.50 109 ASP A N 1
ATOM 879 C CA . ASP A 1 109 ? 7.021 -15.452 -20.741 1.00 94.50 109 ASP A CA 1
ATOM 880 C C . ASP A 1 109 ? 7.785 -15.655 -22.056 1.00 94.50 109 ASP A C 1
ATOM 882 O O . ASP A 1 109 ? 8.589 -16.585 -22.163 1.00 94.50 109 ASP A O 1
ATOM 886 N N . SER A 1 110 ? 7.617 -14.755 -23.031 1.00 93.44 110 SER A N 1
ATOM 887 C CA . SER A 1 110 ? 8.400 -14.794 -24.273 1.00 93.44 110 SER A CA 1
ATOM 888 C C . SER A 1 110 ? 9.902 -14.586 -24.032 1.00 93.44 110 SER A C 1
ATOM 890 O O . SER A 1 110 ? 10.720 -15.310 -24.601 1.00 93.44 110 SER A O 1
ATOM 892 N N . ILE A 1 111 ? 10.272 -13.671 -23.129 1.00 93.50 111 ILE A N 1
ATOM 893 C CA . ILE A 1 111 ? 11.666 -13.395 -22.749 1.00 93.50 111 ILE A CA 1
ATOM 894 C C . ILE A 1 111 ? 12.286 -14.621 -22.079 1.00 93.50 111 ILE A C 1
ATOM 896 O O . ILE A 1 111 ? 13.417 -14.997 -22.382 1.00 93.50 111 ILE A O 1
ATOM 900 N N . ARG A 1 112 ? 11.525 -15.299 -21.217 1.00 90.31 112 ARG A N 1
ATOM 901 C CA . ARG A 1 112 ? 11.963 -16.515 -20.516 1.00 90.31 112 ARG A CA 1
ATOM 902 C C . ARG A 1 112 ? 12.175 -17.717 -21.438 1.00 90.31 112 ARG A C 1
ATOM 904 O O . ARG A 1 112 ? 12.833 -18.677 -21.054 1.00 90.31 112 ARG A O 1
ATOM 911 N N . CYS A 1 113 ? 11.627 -17.677 -22.649 1.00 88.25 113 CYS A N 1
ATOM 912 C CA . CYS A 1 113 ? 11.868 -18.697 -23.669 1.00 88.25 113 CYS A CA 1
ATOM 913 C C . CYS A 1 113 ? 13.100 -18.392 -24.540 1.00 88.25 113 CYS A C 1
ATOM 915 O O . CYS A 1 113 ? 13.486 -19.230 -25.356 1.00 88.25 113 CYS A O 1
ATOM 917 N N . SER A 1 114 ? 13.702 -17.205 -24.404 1.00 84.31 114 SER A N 1
ATOM 918 C CA . SER A 1 114 ? 14.866 -16.782 -25.185 1.00 84.31 114 SER A CA 1
ATOM 919 C C . SER A 1 114 ? 16.185 -17.145 -24.491 1.00 84.31 114 SER A C 1
ATOM 921 O O . SER A 1 114 ? 16.291 -17.104 -23.268 1.00 84.31 114 SER A O 1
ATOM 923 N N . ASP A 1 115 ? 17.199 -17.514 -25.279 1.00 78.81 115 ASP A N 1
ATOM 924 C CA . ASP A 1 115 ? 18.524 -17.917 -24.791 1.00 78.81 115 ASP A CA 1
ATOM 925 C C . ASP A 1 115 ? 19.566 -16.852 -25.166 1.00 78.81 115 ASP A C 1
ATOM 927 O O . ASP A 1 115 ? 19.830 -16.626 -26.351 1.00 78.81 115 ASP A O 1
ATOM 931 N N . ILE A 1 116 ? 20.169 -16.206 -24.160 1.00 75.94 116 ILE A N 1
ATOM 932 C CA . ILE A 1 116 ? 21.216 -15.181 -24.350 1.00 75.94 116 ILE A CA 1
ATOM 933 C C . ILE A 1 116 ? 22.397 -15.756 -25.129 1.00 75.94 116 ILE A C 1
ATOM 935 O O . ILE A 1 116 ? 22.940 -15.099 -26.014 1.00 75.94 116 ILE A O 1
ATOM 939 N N . LEU A 1 117 ? 22.769 -17.013 -24.860 1.00 75.44 117 LEU A N 1
ATOM 940 C CA . LEU A 1 117 ? 23.922 -17.657 -25.496 1.00 75.44 117 LEU A CA 1
ATOM 941 C C . LEU A 1 117 ? 23.706 -17.895 -26.996 1.00 75.44 117 LEU A C 1
ATOM 943 O O . LEU A 1 117 ? 24.653 -18.195 -27.721 1.00 75.44 117 LEU A O 1
ATOM 947 N N . ARG A 1 118 ? 22.466 -17.738 -27.473 1.00 79.56 118 ARG A N 1
ATOM 948 C CA . ARG A 1 118 ? 22.087 -17.803 -28.888 1.00 79.56 118 ARG A CA 1
ATOM 949 C C . ARG A 1 118 ? 21.810 -16.423 -29.490 1.00 79.56 118 ARG A C 1
ATOM 951 O O . ARG A 1 118 ? 21.188 -16.344 -30.545 1.00 79.56 118 ARG A O 1
ATOM 958 N N . GLY A 1 119 ? 22.272 -15.356 -28.835 1.00 78.19 119 GLY A N 1
ATOM 959 C CA . GLY A 1 119 ? 22.092 -13.972 -29.277 1.00 78.19 119 GLY A CA 1
ATOM 960 C C . GLY A 1 119 ? 20.755 -13.351 -28.866 1.00 78.19 119 GLY A C 1
ATOM 961 O O . GLY A 1 119 ? 20.309 -12.412 -29.517 1.00 78.19 119 GLY A O 1
ATOM 962 N N . GLY A 1 120 ? 20.087 -13.887 -27.838 1.00 83.31 120 GLY A N 1
ATOM 963 C CA . GLY A 1 120 ? 18.890 -13.270 -27.263 1.00 83.31 120 GLY A CA 1
ATOM 964 C C . GLY A 1 120 ? 19.212 -12.001 -26.469 1.00 83.31 120 GLY A C 1
ATOM 965 O O . GLY A 1 120 ? 20.250 -11.926 -25.814 1.00 83.31 120 GLY A O 1
ATOM 966 N N . ASP A 1 121 ? 18.302 -11.026 -26.501 1.00 91.38 121 ASP A N 1
ATOM 967 C CA . ASP A 1 121 ? 18.438 -9.780 -25.738 1.00 91.38 121 ASP A CA 1
ATOM 968 C C . ASP A 1 121 ? 18.239 -9.997 -24.224 1.00 91.38 121 ASP A C 1
ATOM 970 O O . ASP A 1 121 ? 17.556 -10.933 -23.783 1.00 91.38 121 ASP A O 1
ATOM 974 N N . VAL A 1 122 ? 18.780 -9.068 -23.437 1.00 92.69 122 VAL A N 1
ATOM 975 C CA . VAL A 1 122 ? 18.499 -8.876 -22.011 1.00 92.69 122 VAL A CA 1
ATOM 976 C C . VAL A 1 122 ? 17.500 -7.732 -21.851 1.00 92.69 122 VAL A C 1
ATOM 978 O O . VAL A 1 122 ? 17.643 -6.669 -22.457 1.00 92.69 122 VAL A O 1
ATOM 981 N N . TYR A 1 123 ? 16.483 -7.949 -21.025 1.00 95.31 123 TYR A N 1
ATOM 982 C CA . TYR A 1 123 ? 15.393 -7.014 -20.787 1.00 95.31 123 TYR A CA 1
ATOM 983 C C . TYR A 1 123 ? 15.470 -6.457 -19.368 1.00 95.31 123 TYR A C 1
ATOM 985 O O . TYR A 1 123 ? 15.601 -7.209 -18.407 1.00 95.31 123 TYR A O 1
ATOM 993 N N . TYR A 1 124 ? 15.318 -5.145 -19.239 1.00 96.56 124 TYR A N 1
ATOM 994 C CA . TYR A 1 124 ? 15.340 -4.436 -17.967 1.00 96.56 124 TYR A CA 1
ATOM 995 C C . TYR A 1 124 ? 13.978 -3.812 -17.689 1.00 96.56 124 TYR A C 1
ATOM 997 O O . TYR A 1 124 ? 13.477 -3.021 -18.487 1.00 96.56 124 TYR A O 1
ATOM 1005 N N . ILE A 1 125 ? 13.363 -4.140 -16.558 1.00 97.31 125 ILE A N 1
ATOM 1006 C CA . ILE A 1 125 ? 12.100 -3.531 -16.144 1.00 97.31 125 ILE A CA 1
ATOM 1007 C C . ILE A 1 125 ? 12.385 -2.184 -15.477 1.00 97.31 125 ILE A C 1
ATOM 1009 O O . ILE A 1 125 ? 13.058 -2.121 -14.447 1.00 97.31 125 ILE A O 1
ATOM 1013 N N . ALA A 1 126 ? 11.816 -1.125 -16.047 1.00 96.69 126 ALA A N 1
ATOM 1014 C CA . ALA A 1 126 ? 11.821 0.226 -15.506 1.00 96.69 126 ALA A CA 1
ATOM 1015 C C . ALA A 1 126 ? 10.416 0.590 -15.007 1.00 96.69 126 ALA A C 1
ATOM 1017 O O . ALA A 1 126 ? 9.433 0.441 -15.740 1.00 96.69 126 ALA A O 1
ATOM 1018 N N . LEU A 1 127 ? 10.314 1.083 -13.770 1.00 96.44 127 LEU A N 1
ATOM 1019 C CA . LEU A 1 127 ? 9.047 1.522 -13.182 1.00 96.44 127 LEU A CA 1
ATOM 1020 C C . LEU A 1 127 ? 8.997 3.037 -13.026 1.00 96.44 127 LEU A C 1
ATOM 1022 O O . LEU A 1 127 ? 9.887 3.645 -12.435 1.00 96.44 127 LEU A O 1
ATOM 1026 N N . ASP A 1 128 ? 7.889 3.621 -13.467 1.00 94.44 128 ASP A N 1
ATOM 1027 C CA . ASP A 1 128 ? 7.534 4.998 -13.146 1.00 94.44 128 ASP A CA 1
ATOM 1028 C C . ASP A 1 128 ? 7.168 5.155 -11.649 1.00 94.44 128 ASP A C 1
ATOM 1030 O O . ASP A 1 128 ? 6.747 4.215 -10.961 1.00 94.44 128 ASP A O 1
ATOM 1034 N N . THR A 1 129 ? 7.266 6.381 -11.134 1.00 93.50 129 THR A N 1
ATOM 1035 C CA . THR A 1 129 ? 6.915 6.775 -9.763 1.00 93.50 129 THR A CA 1
ATOM 1036 C C . THR A 1 129 ? 5.504 6.351 -9.357 1.00 93.50 129 THR A C 1
ATOM 1038 O O . THR A 1 129 ? 5.251 6.093 -8.178 1.00 93.50 129 THR A O 1
ATOM 1041 N N . ASN A 1 130 ? 4.540 6.315 -10.284 1.00 94.62 130 ASN A N 1
ATOM 1042 C CA . ASN A 1 130 ? 3.177 5.878 -9.978 1.00 94.62 130 ASN A CA 1
ATOM 1043 C C . ASN A 1 130 ? 3.113 4.371 -9.661 1.00 94.62 130 ASN A C 1
ATOM 1045 O O . ASN A 1 130 ? 2.496 4.030 -8.655 1.00 94.62 130 ASN A O 1
ATOM 1049 N N . LEU A 1 131 ? 3.820 3.498 -10.390 1.00 96.69 131 LEU A N 1
ATOM 1050 C CA . LEU A 1 131 ? 3.880 2.059 -10.082 1.00 96.69 131 LEU A CA 1
ATOM 1051 C C . LEU A 1 131 ? 4.627 1.774 -8.780 1.00 96.69 131 LEU A C 1
ATOM 1053 O O . LEU A 1 131 ? 4.218 0.887 -8.030 1.00 96.69 131 LEU A O 1
ATOM 1057 N N . LEU A 1 132 ? 5.681 2.539 -8.484 1.00 97.12 132 LEU A N 1
ATOM 1058 C CA . LEU A 1 132 ? 6.396 2.432 -7.210 1.00 97.12 132 LEU A CA 1
ATOM 1059 C C . LEU A 1 132 ? 5.481 2.802 -6.036 1.00 97.12 132 LEU A C 1
ATOM 1061 O O . LEU A 1 132 ? 5.388 2.067 -5.056 1.00 97.12 132 LEU A O 1
ATOM 1065 N N . ARG A 1 133 ? 4.727 3.904 -6.153 1.00 95.62 133 ARG A N 1
ATOM 1066 C CA . ARG A 1 133 ? 3.695 4.275 -5.164 1.00 95.62 133 ARG A CA 1
ATOM 1067 C C . ARG A 1 133 ? 2.602 3.217 -5.038 1.00 95.62 133 ARG A C 1
ATOM 1069 O O . ARG A 1 133 ? 2.045 3.053 -3.955 1.00 95.62 133 ARG A O 1
ATOM 1076 N N . ASP A 1 134 ? 2.311 2.507 -6.124 1.00 95.69 134 ASP A N 1
ATOM 1077 C CA . ASP A 1 134 ? 1.333 1.425 -6.137 1.00 95.69 134 ASP A CA 1
ATOM 1078 C C . ASP A 1 134 ? 1.870 0.079 -5.645 1.00 95.69 134 ASP A C 1
ATOM 1080 O O . ASP A 1 134 ? 1.145 -0.914 -5.683 1.00 95.69 134 ASP A O 1
ATOM 1084 N N . ARG A 1 135 ? 3.114 0.044 -5.154 1.00 96.75 135 ARG A N 1
ATOM 1085 C CA . ARG A 1 135 ? 3.769 -1.166 -4.647 1.00 96.75 135 ARG A CA 1
ATOM 1086 C C . ARG A 1 135 ? 3.785 -2.309 -5.665 1.00 96.75 135 ARG A C 1
ATOM 1088 O O . ARG A 1 135 ? 3.663 -3.485 -5.317 1.00 96.75 135 ARG A O 1
ATOM 1095 N N . PHE A 1 136 ? 3.851 -1.965 -6.954 1.00 97.50 136 PHE A N 1
ATOM 1096 C CA . PHE A 1 136 ? 3.711 -2.946 -8.026 1.00 97.50 136 PHE A CA 1
ATOM 1097 C C . PHE A 1 136 ? 4.841 -3.978 -8.008 1.00 97.50 136 PHE A C 1
ATOM 1099 O O . PHE A 1 136 ? 4.615 -5.139 -8.349 1.00 97.50 136 PHE A O 1
ATOM 1106 N N . TYR A 1 137 ? 6.039 -3.597 -7.563 1.00 97.31 137 TYR A N 1
ATOM 1107 C CA . TYR A 1 137 ? 7.139 -4.538 -7.451 1.00 97.31 137 TYR A CA 1
ATOM 1108 C C . TYR A 1 137 ? 6.851 -5.604 -6.387 1.00 97.31 137 TYR A C 1
ATOM 1110 O O . TYR A 1 137 ? 6.741 -6.783 -6.710 1.00 97.31 137 TYR A O 1
ATOM 1118 N N . SER A 1 138 ? 6.634 -5.209 -5.142 1.00 95.94 138 SER A N 1
ATOM 1119 C CA . SER A 1 138 ? 6.433 -6.093 -4.000 1.00 95.94 138 SER A CA 1
ATOM 1120 C C . SER A 1 138 ? 5.149 -6.908 -4.124 1.00 95.94 138 SER A C 1
ATOM 1122 O O . SER A 1 138 ? 5.116 -8.075 -3.729 1.00 95.94 138 SER A O 1
ATOM 1124 N N . VAL A 1 139 ? 4.105 -6.351 -4.741 1.00 95.88 139 VAL A N 1
ATOM 1125 C CA . VAL A 1 139 ? 2.841 -7.058 -4.977 1.00 95.88 139 VAL A CA 1
ATOM 1126 C C . VAL A 1 139 ? 2.913 -8.030 -6.154 1.00 95.88 139 VAL A C 1
ATOM 1128 O O . VAL A 1 139 ? 2.268 -9.087 -6.092 1.00 95.88 139 VAL A O 1
ATOM 1131 N N . TYR A 1 140 ? 3.639 -7.681 -7.217 1.00 96.31 140 TYR A N 1
ATOM 1132 C CA . TYR A 1 140 ? 3.607 -8.399 -8.489 1.00 96.31 140 TYR A CA 1
ATOM 1133 C C . TYR A 1 140 ? 4.977 -8.919 -8.926 1.00 96.31 140 TYR A C 1
ATOM 1135 O O . TYR A 1 140 ? 5.185 -10.130 -8.950 1.00 96.31 140 TYR A O 1
ATOM 1143 N N . LEU A 1 141 ? 5.907 -8.022 -9.262 1.00 96.62 141 LEU A N 1
ATOM 1144 C CA . LEU A 1 141 ? 7.167 -8.383 -9.924 1.00 96.62 141 LEU A CA 1
ATOM 1145 C C . LEU A 1 141 ? 8.103 -9.213 -9.038 1.00 96.62 141 LEU A C 1
ATOM 1147 O O . LEU A 1 141 ? 8.779 -10.099 -9.542 1.00 96.62 141 LEU A O 1
ATOM 1151 N N . SER A 1 142 ? 8.091 -8.997 -7.722 1.00 95.25 142 SER A N 1
ATOM 1152 C CA . SER A 1 142 ? 8.890 -9.749 -6.744 1.00 95.25 142 SER A CA 1
ATOM 1153 C C . SER A 1 142 ? 8.548 -11.244 -6.700 1.00 95.25 142 SER A C 1
ATOM 1155 O O . SER A 1 142 ? 9.326 -12.051 -6.196 1.00 95.25 142 SER A O 1
ATOM 1157 N N . LYS A 1 143 ? 7.370 -11.620 -7.217 1.00 93.94 143 LYS A N 1
ATOM 1158 C CA . LYS A 1 143 ? 6.883 -13.003 -7.289 1.00 93.94 143 LYS A CA 1
ATOM 1159 C C . LYS A 1 143 ? 7.259 -13.684 -8.601 1.00 93.94 143 LYS A C 1
ATOM 1161 O O . LYS A 1 143 ? 7.035 -14.886 -8.740 1.00 93.94 143 LYS A O 1
ATOM 1166 N N . ILE A 1 144 ? 7.784 -12.932 -9.566 1.00 92.44 144 ILE A N 1
ATOM 1167 C CA . ILE A 1 144 ? 8.241 -13.480 -10.836 1.00 92.44 144 ILE A CA 1
ATOM 1168 C C . ILE A 1 144 ? 9.580 -14.182 -10.582 1.00 92.44 144 ILE A C 1
ATOM 1170 O O . ILE A 1 144 ? 10.486 -13.570 -10.014 1.00 92.44 144 ILE A O 1
ATOM 1174 N N . PRO A 1 145 ? 9.727 -15.465 -10.964 1.00 90.19 145 PRO A N 1
ATOM 1175 C CA . PRO A 1 145 ? 10.987 -16.172 -10.797 1.00 90.19 145 PRO A CA 1
ATOM 1176 C C . PRO A 1 145 ? 12.118 -15.476 -11.550 1.00 90.19 145 PRO A C 1
ATOM 1178 O O . PRO A 1 145 ? 11.928 -15.029 -12.682 1.00 90.19 145 PRO A O 1
ATOM 1181 N N . PHE A 1 146 ? 13.300 -15.457 -10.938 1.00 89.88 146 PHE A N 1
ATOM 1182 C CA . PHE A 1 146 ? 14.514 -14.960 -11.576 1.00 89.88 146 PHE A CA 1
ATOM 1183 C C . PHE A 1 146 ? 14.741 -15.622 -12.944 1.00 89.88 146 PHE A C 1
ATOM 1185 O O . PHE A 1 146 ? 14.555 -16.834 -13.104 1.00 89.88 146 PHE A O 1
ATOM 1192 N N . HIS A 1 147 ? 15.180 -14.825 -13.916 1.00 90.94 147 HIS A N 1
ATOM 1193 C CA . HIS A 1 147 ? 15.588 -15.295 -15.230 1.00 90.94 147 HIS A CA 1
ATOM 1194 C C . HIS A 1 147 ? 16.766 -14.460 -15.730 1.00 90.94 147 HIS A C 1
ATOM 1196 O O . HIS A 1 147 ? 16.729 -13.242 -15.638 1.00 90.94 147 HIS A O 1
ATOM 1202 N N . GLN A 1 148 ? 17.782 -15.094 -16.314 1.00 89.06 148 GLN A N 1
ATOM 1203 C CA . GLN A 1 148 ? 19.012 -14.410 -16.740 1.00 89.06 148 GLN A CA 1
ATOM 1204 C C . GLN A 1 148 ? 18.786 -13.299 -17.788 1.00 89.06 148 GLN A C 1
ATOM 1206 O O . GLN A 1 148 ? 19.564 -12.358 -17.860 1.00 89.06 148 GLN A O 1
ATOM 1211 N N . ASN A 1 149 ? 17.720 -13.397 -18.593 1.00 91.94 149 ASN A N 1
ATOM 1212 C CA . ASN A 1 149 ? 17.341 -12.385 -19.593 1.00 91.94 149 ASN A CA 1
ATOM 1213 C C . ASN A 1 149 ? 16.465 -11.253 -19.031 1.00 91.94 149 ASN A C 1
ATOM 1215 O O . ASN A 1 149 ? 15.991 -10.436 -19.816 1.00 91.94 149 ASN A O 1
ATOM 1219 N N . LEU A 1 150 ? 16.160 -11.244 -17.733 1.00 93.56 150 LEU A N 1
ATOM 1220 C CA . LEU A 1 150 ? 15.247 -10.278 -17.132 1.00 93.56 150 LEU A CA 1
ATOM 1221 C C . LEU A 1 150 ? 15.840 -9.715 -15.841 1.00 93.56 150 LEU A C 1
ATOM 1223 O O . LEU A 1 150 ? 15.976 -10.436 -14.855 1.00 93.56 150 LEU A O 1
ATOM 1227 N N . ASP A 1 151 ? 16.121 -8.419 -15.841 1.00 93.81 151 ASP A N 1
ATOM 1228 C CA . ASP A 1 151 ? 16.568 -7.685 -14.659 1.00 93.81 151 ASP A CA 1
ATOM 1229 C C . ASP A 1 151 ? 15.793 -6.364 -14.517 1.00 93.81 151 ASP A C 1
ATOM 1231 O O . ASP A 1 151 ? 14.784 -6.134 -15.190 1.00 93.81 151 ASP A O 1
ATOM 1235 N N . PHE A 1 152 ? 16.232 -5.495 -13.616 1.00 96.19 152 PHE A N 1
ATOM 1236 C CA . PHE A 1 152 ? 15.615 -4.211 -13.318 1.00 96.19 152 PHE A CA 1
ATOM 1237 C C . PHE A 1 152 ? 16.582 -3.066 -13.600 1.00 96.19 152 PHE A C 1
ATOM 1239 O O . PHE A 1 152 ? 17.792 -3.187 -13.415 1.00 96.19 152 PHE A O 1
ATOM 1246 N N . VAL A 1 153 ? 16.037 -1.924 -14.005 1.00 96.12 153 VAL A N 1
ATOM 1247 C CA . VAL A 1 153 ? 16.796 -0.677 -14.112 1.00 96.12 153 VAL A CA 1
ATOM 1248 C C . VAL A 1 153 ? 16.105 0.405 -13.298 1.00 96.12 153 VAL A C 1
ATOM 1250 O O . VAL A 1 153 ? 14.884 0.580 -13.350 1.00 96.12 153 VAL A O 1
ATOM 1253 N N . LEU A 1 154 ? 16.893 1.126 -12.511 1.00 95.31 154 LEU A N 1
ATOM 1254 C CA . LEU A 1 154 ? 16.436 2.189 -11.632 1.00 95.31 154 LEU A CA 1
ATOM 1255 C C . LEU A 1 154 ? 17.041 3.520 -12.072 1.00 95.31 154 LEU A C 1
ATOM 1257 O O . LEU A 1 154 ? 18.218 3.592 -12.400 1.00 95.31 154 LEU A O 1
ATOM 1261 N N . CYS A 1 155 ? 16.239 4.582 -12.047 1.00 94.06 155 CYS A N 1
ATOM 1262 C CA . CYS A 1 155 ? 16.678 5.932 -12.393 1.00 94.06 155 CYS A CA 1
ATOM 1263 C C . CYS A 1 155 ? 16.757 6.804 -11.132 1.00 94.06 155 CYS A C 1
ATOM 1265 O O . CYS A 1 155 ? 15.806 6.870 -10.343 1.00 94.06 155 CYS A O 1
ATOM 1267 N N . ASP A 1 156 ? 17.878 7.495 -10.934 1.00 91.12 156 ASP A N 1
ATOM 1268 C CA . ASP A 1 156 ? 18.092 8.365 -9.774 1.00 91.12 156 ASP A CA 1
ATOM 1269 C C . ASP A 1 156 ? 17.105 9.549 -9.715 1.00 91.12 156 ASP A C 1
ATOM 1271 O O . ASP A 1 156 ? 16.668 9.935 -8.631 1.00 91.12 156 ASP A O 1
ATOM 1275 N N . THR A 1 157 ? 16.667 10.081 -10.857 1.00 90.75 157 THR A N 1
ATOM 1276 C CA . THR A 1 157 ? 15.686 11.169 -10.923 1.00 90.75 157 THR A CA 1
ATOM 1277 C C . THR A 1 157 ? 14.333 10.699 -10.396 1.00 90.75 157 THR A C 1
ATOM 1279 O O . THR A 1 157 ? 13.720 11.409 -9.600 1.00 90.75 157 THR A O 1
ATOM 1282 N N . VAL A 1 158 ? 13.917 9.465 -10.713 1.00 91.12 158 VAL A N 1
ATOM 1283 C CA . VAL A 1 158 ? 12.713 8.836 -10.132 1.00 91.12 158 VAL A CA 1
ATOM 1284 C C . VAL A 1 158 ? 12.842 8.750 -8.606 1.00 91.12 158 VAL A C 1
ATOM 1286 O O . VAL A 1 158 ? 11.907 9.071 -7.867 1.00 91.12 158 VAL A O 1
ATOM 1289 N N . ARG A 1 159 ? 14.024 8.380 -8.098 1.00 92.44 159 ARG A N 1
ATOM 1290 C CA . ARG A 1 159 ? 14.300 8.352 -6.655 1.00 92.44 159 ARG A CA 1
ATOM 1291 C C . ARG A 1 159 ? 14.228 9.744 -6.021 1.00 92.44 159 ARG A C 1
ATOM 1293 O O . ARG A 1 159 ? 13.654 9.884 -4.938 1.00 92.44 159 ARG A O 1
ATOM 1300 N N . GLU A 1 160 ? 14.805 10.764 -6.649 1.00 89.94 160 GLU A N 1
ATOM 1301 C CA . GLU A 1 160 ? 14.764 12.139 -6.139 1.00 89.94 160 GLU A CA 1
ATOM 1302 C C . GLU A 1 160 ? 13.337 12.707 -6.141 1.00 89.94 160 GLU A C 1
ATOM 1304 O O . GLU A 1 160 ? 12.939 13.368 -5.179 1.00 89.94 160 GLU A O 1
ATOM 1309 N N . GLU A 1 161 ? 12.512 12.368 -7.133 1.00 89.81 161 GLU A N 1
ATOM 1310 C CA . GLU A 1 161 ? 11.088 12.720 -7.144 1.00 89.81 161 GLU A CA 1
ATOM 1311 C C . GLU A 1 161 ? 10.320 12.122 -5.964 1.00 89.81 161 GLU A C 1
ATOM 1313 O O . GLU A 1 161 ? 9.515 12.810 -5.330 1.00 89.81 161 GLU A O 1
ATOM 1318 N N . LEU A 1 162 ? 10.616 10.874 -5.602 1.00 91.75 162 LEU A N 1
ATOM 1319 C CA . LEU A 1 162 ? 10.022 10.215 -4.437 1.00 91.75 162 LEU A CA 1
ATOM 1320 C C . LEU A 1 162 ? 10.543 10.783 -3.103 1.00 91.75 162 LEU A C 1
ATOM 1322 O O . LEU A 1 162 ? 9.841 10.738 -2.089 1.00 91.75 162 LEU A O 1
ATOM 1326 N N . LYS A 1 163 ? 11.758 11.348 -3.085 1.00 89.94 163 LYS A N 1
ATOM 1327 C CA . LYS A 1 163 ? 12.343 12.020 -1.909 1.00 89.94 163 LYS A CA 1
ATOM 1328 C C . LYS A 1 163 ? 11.842 13.448 -1.717 1.00 89.94 163 LYS A C 1
ATOM 1330 O O . LYS A 1 163 ? 11.926 13.952 -0.594 1.00 89.94 163 LYS A O 1
ATOM 1335 N N . ASN A 1 164 ? 11.333 14.095 -2.764 1.00 83.88 164 ASN A N 1
ATOM 1336 C CA . ASN A 1 164 ? 10.825 15.459 -2.689 1.00 83.88 164 ASN A CA 1
ATOM 1337 C C . ASN A 1 164 ? 9.605 15.532 -1.764 1.00 83.88 164 ASN A C 1
ATOM 1339 O O . ASN A 1 164 ? 8.536 14.994 -2.065 1.00 83.88 164 ASN A O 1
ATOM 1343 N N . ARG A 1 165 ? 9.771 16.223 -0.630 1.00 81.94 165 ARG A N 1
ATOM 1344 C CA . ARG A 1 165 ? 8.748 16.373 0.413 1.00 81.94 165 ARG A CA 1
ATOM 1345 C C . ARG A 1 165 ? 8.227 17.801 0.481 1.00 81.94 165 ARG A C 1
ATOM 1347 O O . ARG A 1 165 ? 9.001 18.755 0.409 1.00 81.94 165 ARG A O 1
ATOM 1354 N N . HIS A 1 166 ? 6.927 17.938 0.699 1.00 80.81 166 HIS A N 1
ATOM 1355 C CA . HIS A 1 166 ? 6.323 19.182 1.153 1.00 80.81 166 HIS A CA 1
ATOM 1356 C C . HIS A 1 166 ? 6.500 19.374 2.673 1.00 80.81 166 HIS A C 1
ATOM 1358 O O . HIS A 1 166 ? 7.132 18.583 3.379 1.00 80.81 166 HIS A O 1
ATOM 1364 N N . ASP A 1 167 ? 5.950 20.474 3.191 1.00 82.81 167 ASP A N 1
ATOM 1365 C CA . ASP A 1 167 ? 5.978 20.781 4.619 1.00 82.81 167 ASP A CA 1
ATOM 1366 C C . ASP A 1 167 ? 5.179 19.771 5.452 1.00 82.81 167 ASP A C 1
ATOM 1368 O O . ASP A 1 167 ? 4.043 19.419 5.128 1.00 82.81 167 ASP A O 1
ATOM 1372 N N . LYS A 1 168 ? 5.723 19.424 6.623 1.00 90.12 168 LYS A N 1
ATOM 1373 C CA . LYS A 1 168 ? 5.016 18.640 7.643 1.00 90.12 168 LYS A CA 1
ATOM 1374 C C . LYS A 1 168 ? 3.752 19.345 8.143 1.00 90.12 168 LYS A C 1
ATOM 1376 O O . LYS A 1 168 ? 3.686 20.577 8.231 1.00 90.12 168 LYS A O 1
ATOM 1381 N N . ILE A 1 169 ? 2.760 18.561 8.557 1.00 91.19 169 ILE A N 1
ATOM 1382 C CA . ILE A 1 169 ? 1.516 19.069 9.139 1.00 91.19 169 ILE A CA 1
ATOM 1383 C C . ILE A 1 169 ? 1.802 19.603 10.553 1.00 91.19 169 ILE A C 1
ATOM 1385 O O . ILE A 1 169 ? 2.214 18.875 11.459 1.00 91.19 169 ILE A O 1
ATOM 1389 N N . LYS A 1 170 ? 1.583 20.907 10.751 1.00 92.06 170 LYS A N 1
ATOM 1390 C CA . LYS A 1 170 ? 1.789 21.614 12.027 1.00 92.06 170 LYS A CA 1
ATOM 1391 C C . LYS A 1 170 ? 0.449 21.887 12.717 1.00 92.06 170 LYS A C 1
ATOM 1393 O O . LYS A 1 170 ? -0.571 22.017 12.046 1.00 92.06 170 LYS A O 1
ATOM 1398 N N . LYS A 1 171 ? 0.456 22.081 14.044 1.00 91.06 171 LYS A N 1
ATOM 1399 C CA . LYS A 1 171 ? -0.759 22.372 14.840 1.00 91.06 171 LYS A CA 1
ATOM 1400 C C . LYS A 1 171 ? -1.548 23.578 14.340 1.00 91.06 171 LYS A C 1
ATOM 1402 O O . LYS A 1 171 ? -2.767 23.595 14.460 1.00 91.06 171 LYS A O 1
ATOM 1407 N N . GLN A 1 172 ? -0.874 24.577 13.771 1.00 89.12 172 GLN A N 1
ATOM 1408 C CA . GLN A 1 172 ? -1.527 25.765 13.223 1.00 89.12 172 GLN A CA 1
ATOM 1409 C C . GLN A 1 172 ? -2.544 25.403 12.128 1.00 89.12 172 GLN A C 1
ATOM 1411 O O . GLN A 1 172 ? -3.615 26.001 12.099 1.00 89.12 172 GLN A O 1
ATOM 1416 N N . LYS A 1 173 ? -2.261 24.370 11.319 1.00 88.56 173 LYS A N 1
ATOM 1417 C CA . LYS A 1 173 ? -3.141 23.900 10.236 1.00 88.56 173 LYS A CA 1
ATOM 1418 C C . LYS A 1 173 ? -4.368 23.130 10.733 1.00 88.56 173 LYS A C 1
ATOM 1420 O O . LYS A 1 173 ? -5.322 22.953 9.990 1.00 88.56 173 LYS A O 1
ATOM 1425 N N . PHE A 1 174 ? -4.403 22.694 11.996 1.00 92.56 174 PHE A N 1
ATOM 1426 C CA . PHE A 1 174 ? -5.525 21.892 12.509 1.00 92.56 174 PHE A CA 1
ATOM 1427 C C . PHE A 1 174 ? -6.850 22.659 12.518 1.00 92.56 174 PHE A C 1
ATOM 1429 O O . PHE A 1 174 ? -7.914 22.055 12.420 1.00 92.56 174 PHE A O 1
ATOM 1436 N N . LYS A 1 175 ? -6.801 23.994 12.618 1.00 88.62 175 LYS A N 1
ATOM 1437 C CA . LYS A 1 175 ? -8.001 24.835 12.512 1.00 88.62 175 LYS A CA 1
ATOM 1438 C C . LYS A 1 175 ? -8.617 24.771 11.111 1.00 88.62 175 LYS A C 1
ATOM 1440 O O . LYS A 1 175 ? -9.840 24.771 11.006 1.00 88.62 175 LYS A O 1
ATOM 1445 N N . ASP A 1 176 ? -7.780 24.659 10.084 1.00 89.25 176 ASP A N 1
ATOM 1446 C CA . ASP A 1 176 ? -8.180 24.595 8.674 1.00 89.25 176 ASP A CA 1
ATOM 1447 C C . ASP A 1 176 ? -8.591 23.177 8.245 1.00 89.25 176 ASP A C 1
ATOM 1449 O O . ASP A 1 176 ? -9.250 23.004 7.221 1.00 89.25 176 ASP A O 1
ATOM 1453 N N . MET A 1 177 ? -8.266 22.175 9.072 1.00 89.88 177 MET A N 1
ATOM 1454 C CA . MET A 1 177 ? -8.640 20.768 8.899 1.00 89.88 177 MET A CA 1
ATOM 1455 C C . MET A 1 177 ? -9.954 20.377 9.601 1.00 89.88 177 MET A C 1
ATOM 1457 O O . MET A 1 177 ? -10.301 19.198 9.666 1.00 89.88 177 MET A O 1
ATOM 1461 N N . ARG A 1 178 ? -10.715 21.338 10.140 1.00 87.00 178 ARG A N 1
ATOM 1462 C CA . ARG A 1 178 ? -12.069 21.057 10.651 1.00 87.00 178 ARG A CA 1
ATOM 1463 C C . ARG A 1 178 ? -12.973 20.610 9.491 1.00 87.00 178 ARG A C 1
ATOM 1465 O O . ARG A 1 178 ? -12.910 21.224 8.430 1.00 87.00 178 ARG A O 1
ATOM 1472 N N . PRO A 1 179 ? -13.821 19.581 9.671 1.00 90.38 179 PRO A N 1
ATOM 1473 C CA . PRO A 1 179 ? -14.304 19.009 10.932 1.00 90.38 179 PRO A CA 1
ATOM 1474 C C . PRO A 1 179 ? -13.539 17.769 11.433 1.00 90.38 179 PRO A C 1
ATOM 1476 O O . PRO A 1 179 ? -14.051 17.075 12.310 1.00 90.38 179 PRO A O 1
ATOM 1479 N N . ILE A 1 180 ? -12.344 17.458 10.918 1.00 92.56 180 ILE A N 1
ATOM 1480 C CA . ILE A 1 180 ? -11.595 16.278 11.376 1.00 92.56 180 ILE A CA 1
ATOM 1481 C C . ILE A 1 180 ? -11.323 16.393 12.893 1.00 92.56 180 ILE A C 1
ATOM 1483 O O . ILE A 1 180 ? -10.869 17.452 13.346 1.00 92.56 180 ILE A O 1
ATOM 1487 N N . PRO A 1 181 ? -11.582 15.339 13.696 1.00 92.44 181 PRO A N 1
ATOM 1488 C CA . PRO A 1 181 ? -11.384 15.389 15.141 1.00 92.44 181 PRO A CA 1
ATOM 1489 C C . PRO A 1 181 ? -9.953 15.779 15.524 1.00 92.44 181 PRO A C 1
ATOM 1491 O O . PRO A 1 181 ? -8.986 15.197 15.031 1.00 92.44 181 PRO A O 1
ATOM 1494 N N . TYR A 1 182 ? -9.810 16.725 16.458 1.00 93.62 182 TYR A N 1
ATOM 1495 C CA . TYR A 1 182 ? -8.496 17.206 16.906 1.00 93.62 182 TYR A CA 1
ATOM 1496 C C . TYR A 1 182 ? -7.609 16.071 17.437 1.00 93.62 182 TYR A C 1
ATOM 1498 O O . TYR A 1 182 ? -6.413 16.051 17.166 1.00 93.62 182 TYR A O 1
ATOM 1506 N N . GLU A 1 183 ? -8.187 15.114 18.168 1.00 93.00 183 GLU A N 1
ATOM 1507 C CA . GLU A 1 183 ? -7.452 13.957 18.687 1.00 93.00 183 GLU A CA 1
ATOM 1508 C C . GLU A 1 183 ? -6.840 13.124 17.556 1.00 93.00 183 GLU A C 1
ATOM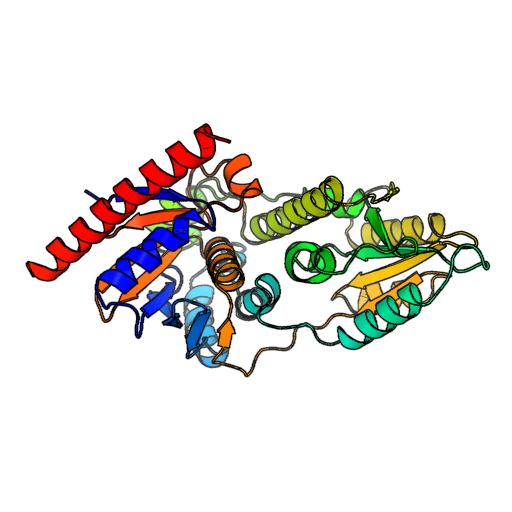 1510 O O . GLU A 1 183 ? -5.672 12.747 17.633 1.00 93.00 183 GLU A O 1
ATOM 1515 N N . LEU A 1 184 ? -7.583 12.899 16.468 1.00 94.50 184 LEU A N 1
ATOM 1516 C CA . LEU A 1 184 ? -7.066 12.204 15.292 1.00 94.50 184 LEU A CA 1
ATOM 1517 C C . LEU A 1 184 ? -5.915 12.996 14.656 1.00 94.50 184 LEU A C 1
ATOM 1519 O O . LEU A 1 184 ? -4.870 12.428 14.348 1.00 94.50 184 LEU A O 1
ATOM 1523 N N . LEU A 1 185 ? -6.072 14.316 14.522 1.00 95.12 185 LEU A N 1
ATOM 1524 C CA . LEU A 1 185 ? -5.029 15.195 13.990 1.00 95.12 185 LEU A CA 1
ATOM 1525 C C . LEU A 1 185 ? -3.752 15.176 14.843 1.00 95.12 185 LEU A C 1
ATOM 1527 O O . LEU A 1 185 ? -2.662 15.020 14.295 1.00 95.12 185 LEU A O 1
ATOM 1531 N N . ASP A 1 186 ? -3.855 15.285 16.170 1.00 95.44 186 ASP A N 1
ATOM 1532 C CA . ASP A 1 186 ? -2.679 15.285 17.052 1.00 95.44 186 ASP A CA 1
ATOM 1533 C C . ASP A 1 186 ? -2.000 13.911 17.109 1.00 95.44 186 ASP A C 1
ATOM 1535 O O . ASP A 1 186 ? -0.773 13.829 17.041 1.00 95.44 186 ASP A O 1
ATOM 1539 N N . THR A 1 187 ? -2.782 12.831 17.185 1.00 94.75 187 THR A N 1
ATOM 1540 C CA . THR A 1 187 ? -2.249 11.466 17.329 1.00 94.75 187 THR A CA 1
ATOM 1541 C C . THR A 1 187 ? -1.690 10.899 16.032 1.00 94.75 187 THR A C 1
ATOM 1543 O O . THR A 1 187 ? -0.698 10.170 16.080 1.00 94.75 187 THR A O 1
ATOM 1546 N N . CYS A 1 188 ? -2.303 11.215 14.888 1.00 94.81 188 CYS A N 1
ATOM 1547 C CA . CYS A 1 188 ? -1.948 10.624 13.598 1.00 94.81 188 CYS A CA 1
ATOM 1548 C C . CYS A 1 188 ? -1.104 11.552 12.738 1.00 94.81 188 CYS A C 1
ATOM 1550 O O . CYS A 1 188 ? -0.175 11.080 12.098 1.00 94.81 188 CYS A O 1
ATOM 1552 N N . PHE A 1 189 ? -1.399 12.853 12.719 1.00 94.00 189 PHE A N 1
ATOM 1553 C CA . PHE A 1 189 ? -0.910 13.741 11.662 1.00 94.00 189 PHE A CA 1
ATOM 1554 C C . PHE A 1 189 ? 0.039 14.839 12.151 1.00 94.00 189 PHE A C 1
ATOM 1556 O O . PHE A 1 189 ? 0.777 15.404 11.348 1.00 94.00 189 PHE A O 1
ATOM 1563 N N . PHE A 1 190 ? 0.095 15.138 13.452 1.00 94.31 190 PHE A N 1
ATOM 1564 C CA . PHE A 1 190 ? 1.033 16.136 13.964 1.00 94.31 190 PHE A CA 1
ATOM 1565 C C . PHE A 1 190 ? 2.488 15.760 13.650 1.00 94.31 190 PHE A C 1
ATOM 1567 O O . PHE A 1 190 ? 2.969 14.699 14.048 1.00 94.31 190 PHE A O 1
ATOM 1574 N N . ASN A 1 191 ? 3.204 16.678 12.991 1.00 91.81 191 ASN A N 1
ATOM 1575 C CA . ASN A 1 191 ? 4.593 16.514 12.559 1.00 91.81 191 ASN A CA 1
ATOM 1576 C C . ASN A 1 191 ? 4.813 15.340 11.580 1.00 91.81 191 ASN A C 1
ATOM 1578 O O . ASN A 1 191 ? 5.941 14.866 11.428 1.00 91.81 191 ASN A O 1
ATOM 1582 N N . GLN A 1 192 ? 3.750 14.890 10.911 1.00 92.62 192 GLN A N 1
ATOM 1583 C CA . GLN A 1 192 ? 3.819 13.924 9.818 1.00 92.62 192 GLN A CA 1
ATOM 1584 C C . GLN A 1 192 ? 3.828 14.629 8.464 1.00 92.62 192 GLN A C 1
ATOM 1586 O O . GLN A 1 192 ? 3.454 15.801 8.355 1.00 92.62 192 GLN A O 1
ATOM 1591 N N . ASN A 1 193 ? 4.289 13.917 7.437 1.00 92.81 193 ASN A N 1
ATOM 1592 C CA . ASN A 1 193 ? 4.268 14.420 6.066 1.00 92.81 193 ASN A CA 1
ATOM 1593 C C . ASN A 1 193 ? 2.822 14.509 5.545 1.00 92.81 193 ASN A C 1
ATOM 1595 O O . ASN A 1 193 ? 1.939 13.834 6.082 1.00 92.81 193 ASN A O 1
ATOM 1599 N N . SER A 1 194 ? 2.594 15.316 4.505 1.00 93.56 194 SER A N 1
ATOM 1600 C CA . SER A 1 194 ? 1.300 15.402 3.808 1.00 93.56 194 SER A CA 1
ATOM 1601 C C . SER A 1 194 ? 0.882 14.058 3.199 1.00 93.56 194 SER A C 1
ATOM 1603 O O . SER A 1 194 ? 1.724 13.176 3.033 1.00 93.56 194 SER A O 1
ATOM 1605 N N . LEU A 1 195 ? -0.395 13.872 2.856 1.00 94.94 195 LEU A N 1
ATOM 1606 C CA . LEU A 1 195 ? -0.876 12.628 2.233 1.00 94.94 195 LEU A CA 1
ATOM 1607 C C . LEU A 1 195 ? -0.062 12.257 0.989 1.00 94.94 195 LEU A C 1
ATOM 1609 O O . LEU A 1 195 ? 0.384 11.118 0.856 1.00 94.94 195 LEU A O 1
ATOM 1613 N N . GLU A 1 196 ? 0.178 13.231 0.117 1.00 93.69 196 GLU A N 1
ATOM 1614 C CA . GLU A 1 196 ? 0.967 13.041 -1.098 1.00 93.69 196 GLU A CA 1
ATOM 1615 C C . GLU A 1 196 ? 2.396 12.581 -0.780 1.00 93.69 196 GLU A C 1
ATOM 1617 O O . GLU A 1 196 ? 2.876 11.606 -1.356 1.00 93.69 196 GLU A O 1
ATOM 1622 N N . ASP A 1 197 ? 3.050 13.210 0.197 1.00 94.12 197 ASP A N 1
ATOM 1623 C CA . ASP A 1 197 ? 4.397 12.827 0.622 1.00 94.12 197 ASP A CA 1
ATOM 1624 C C . ASP A 1 197 ? 4.435 11.458 1.313 1.00 94.12 197 ASP A C 1
ATOM 1626 O O . ASP A 1 197 ? 5.430 10.744 1.203 1.00 94.12 197 ASP A O 1
ATOM 1630 N N . ARG A 1 198 ? 3.378 11.072 2.045 1.00 95.00 198 ARG A N 1
ATOM 1631 C CA . ARG A 1 198 ? 3.262 9.729 2.640 1.00 95.00 198 ARG A CA 1
ATOM 1632 C C . ARG A 1 198 ? 3.205 8.666 1.542 1.00 95.00 198 ARG A C 1
ATOM 1634 O O . ARG A 1 198 ? 3.888 7.652 1.651 1.00 95.00 198 ARG A O 1
ATOM 1641 N N . LEU A 1 199 ? 2.462 8.926 0.465 1.00 95.25 199 LEU A N 1
ATOM 1642 C CA . LEU A 1 199 ? 2.404 8.044 -0.703 1.00 95.25 199 LEU A CA 1
ATOM 1643 C C . LEU A 1 199 ? 3.729 8.018 -1.474 1.00 95.25 199 LEU A C 1
ATOM 1645 O O . LEU A 1 199 ? 4.206 6.937 -1.808 1.00 95.25 199 LEU A O 1
ATOM 1649 N N . ARG A 1 200 ? 4.374 9.172 -1.703 1.00 95.12 200 ARG A N 1
ATOM 1650 C CA . ARG A 1 200 ? 5.733 9.218 -2.278 1.00 95.12 200 ARG A CA 1
ATOM 1651 C C . ARG A 1 200 ? 6.724 8.426 -1.435 1.00 95.12 200 ARG A C 1
ATOM 1653 O O . ARG A 1 200 ? 7.562 7.724 -1.986 1.00 95.12 200 ARG A O 1
ATOM 1660 N N . TYR A 1 201 ? 6.594 8.481 -0.111 1.00 95.25 201 TYR A N 1
ATOM 1661 C CA . TYR A 1 201 ? 7.465 7.723 0.772 1.00 95.25 201 TYR A CA 1
ATOM 1662 C C . TYR A 1 201 ? 7.232 6.211 0.678 1.00 95.25 201 TYR A C 1
ATOM 1664 O O . TYR A 1 201 ? 8.216 5.484 0.670 1.00 95.25 201 TYR A O 1
ATOM 1672 N N . ILE A 1 202 ? 5.991 5.732 0.498 1.00 95.44 202 ILE A N 1
ATOM 1673 C CA . ILE A 1 202 ? 5.742 4.323 0.126 1.00 95.44 202 ILE A CA 1
ATOM 1674 C C . ILE A 1 202 ? 6.503 3.972 -1.158 1.00 95.44 202 ILE A C 1
ATOM 1676 O O . ILE A 1 202 ? 7.236 2.990 -1.172 1.00 95.44 202 ILE A O 1
ATOM 1680 N N . GLY A 1 203 ? 6.399 4.800 -2.202 1.00 96.81 203 GLY A N 1
ATOM 1681 C CA . GLY A 1 203 ? 7.135 4.560 -3.448 1.00 96.81 203 GLY A CA 1
ATOM 1682 C C . GLY A 1 203 ? 8.656 4.580 -3.272 1.00 96.81 203 GLY A C 1
ATOM 1683 O O . GLY A 1 203 ? 9.360 3.794 -3.895 1.00 96.81 203 GLY A O 1
ATOM 1684 N N . PHE A 1 204 ? 9.180 5.428 -2.385 1.00 96.56 204 PHE A N 1
ATOM 1685 C CA . PHE A 1 204 ? 10.601 5.435 -2.035 1.00 96.56 204 PHE A CA 1
ATOM 1686 C C . PHE A 1 204 ? 11.037 4.144 -1.328 1.00 96.56 204 PHE A C 1
ATOM 1688 O O . PHE A 1 204 ? 12.130 3.641 -1.586 1.00 96.56 204 PHE A O 1
ATOM 1695 N N . LEU A 1 205 ? 10.204 3.606 -0.432 1.00 95.75 205 LEU A N 1
ATOM 1696 C CA . LEU A 1 205 ? 10.472 2.320 0.215 1.00 95.75 205 LEU A CA 1
ATOM 1697 C C . LEU A 1 205 ? 10.468 1.183 -0.808 1.00 95.75 205 LEU A C 1
ATOM 1699 O O . LEU A 1 205 ? 11.385 0.370 -0.795 1.00 95.75 205 LEU A O 1
ATOM 1703 N N . GLU A 1 206 ? 9.514 1.197 -1.737 1.00 96.75 206 GLU A N 1
ATOM 1704 C CA . GLU A 1 206 ? 9.434 0.238 -2.840 1.00 96.75 206 GLU A CA 1
ATOM 1705 C C . GLU A 1 206 ? 10.687 0.281 -3.731 1.00 96.75 206 GLU A C 1
ATOM 1707 O O . GLU A 1 206 ? 11.277 -0.755 -4.032 1.00 96.75 206 GLU A O 1
ATOM 1712 N N . TYR A 1 207 ? 11.149 1.484 -4.091 1.00 96.94 207 TYR A N 1
ATOM 1713 C CA . TYR A 1 207 ? 12.393 1.681 -4.841 1.00 96.94 207 TYR A CA 1
ATOM 1714 C C . TYR A 1 207 ? 13.591 1.054 -4.113 1.00 96.94 207 TYR A C 1
ATOM 1716 O O . TYR A 1 207 ? 14.400 0.352 -4.716 1.00 96.94 207 TYR A O 1
ATOM 1724 N N . ASN A 1 208 ? 13.720 1.284 -2.801 1.00 95.62 208 ASN A N 1
ATOM 1725 C CA . ASN A 1 208 ? 14.819 0.705 -2.022 1.00 95.62 208 ASN A CA 1
ATOM 1726 C C . ASN A 1 208 ? 14.680 -0.814 -1.864 1.00 95.62 208 ASN A C 1
ATOM 1728 O O . ASN A 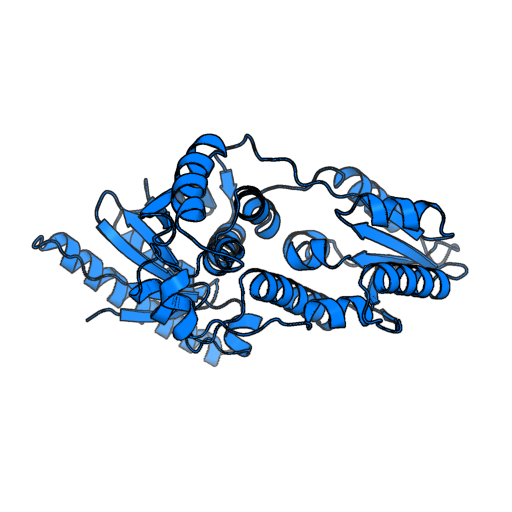1 208 ? 15.686 -1.520 -1.779 1.00 95.62 208 ASN A O 1
ATOM 1732 N N . GLU A 1 209 ? 13.454 -1.329 -1.823 1.00 95.06 209 GLU A N 1
ATOM 1733 C CA . GLU A 1 209 ? 13.199 -2.764 -1.790 1.00 95.06 209 GLU A CA 1
ATOM 1734 C C . GLU A 1 209 ? 13.642 -3.429 -3.099 1.00 95.06 209 GLU A C 1
ATOM 1736 O O . GLU A 1 209 ? 14.367 -4.421 -3.051 1.00 95.06 209 GLU A O 1
ATOM 1741 N N . MET A 1 210 ? 13.311 -2.840 -4.253 1.00 95.44 210 MET A N 1
ATOM 1742 C CA . MET A 1 210 ? 13.848 -3.259 -5.554 1.00 95.44 210 MET A CA 1
ATOM 1743 C C . MET A 1 210 ? 15.373 -3.236 -5.550 1.00 95.44 210 MET A C 1
ATOM 1745 O O . MET A 1 210 ? 16.013 -4.248 -5.831 1.00 95.44 210 MET A O 1
ATOM 1749 N N . ARG A 1 211 ? 15.955 -2.103 -5.146 1.00 95.12 211 ARG A N 1
ATOM 1750 C CA . ARG A 1 211 ? 17.404 -1.896 -5.114 1.00 95.12 211 ARG A CA 1
ATOM 1751 C C . ARG A 1 211 ? 18.149 -2.918 -4.256 1.00 95.12 211 ARG A C 1
ATOM 1753 O O . ARG A 1 211 ? 19.252 -3.324 -4.589 1.00 95.12 211 ARG A O 1
ATOM 1760 N N . SER A 1 212 ? 17.574 -3.295 -3.118 1.00 94.44 212 SER A N 1
ATOM 1761 C CA . SER A 1 212 ? 18.227 -4.193 -2.157 1.00 94.44 212 SER A CA 1
ATOM 1762 C C . SER A 1 212 ? 18.026 -5.677 -2.454 1.00 94.44 212 SER A C 1
ATOM 1764 O O . SER A 1 212 ? 18.815 -6.491 -1.978 1.00 94.44 212 SER A O 1
ATOM 1766 N N . LYS A 1 213 ? 16.975 -6.044 -3.198 1.00 93.19 213 LYS A N 1
ATOM 1767 C CA . LYS A 1 213 ? 16.598 -7.446 -3.448 1.00 93.19 213 LYS A CA 1
ATOM 1768 C C . LYS A 1 213 ? 16.879 -7.936 -4.868 1.00 93.19 213 LYS A C 1
ATOM 1770 O O . LYS A 1 213 ? 16.687 -9.120 -5.130 1.00 93.19 213 LYS A O 1
ATOM 1775 N N . THR A 1 214 ? 17.295 -7.056 -5.771 1.00 91.00 214 THR A N 1
ATOM 1776 C CA . THR A 1 214 ? 17.555 -7.382 -7.180 1.00 91.00 214 THR A CA 1
ATOM 1777 C C . THR A 1 214 ? 18.987 -7.024 -7.566 1.00 91.00 214 THR A C 1
ATOM 1779 O O . THR A 1 214 ? 19.696 -6.369 -6.802 1.00 91.00 214 THR A O 1
ATOM 1782 N N . SER A 1 215 ? 19.416 -7.452 -8.752 1.00 87.44 215 SER A N 1
ATOM 1783 C CA . SER A 1 215 ? 20.707 -7.088 -9.345 1.00 87.44 215 SER A CA 1
ATOM 1784 C C . SER A 1 215 ? 20.607 -5.824 -10.205 1.00 87.44 215 SER A C 1
ATOM 1786 O O . SER A 1 215 ? 21.365 -5.665 -11.156 1.00 87.44 215 SER A O 1
ATOM 1788 N N . CYS A 1 216 ? 19.684 -4.919 -9.858 1.00 91.25 216 CYS A N 1
ATOM 1789 C CA . CYS A 1 216 ? 19.331 -3.787 -10.700 1.00 91.25 216 CYS A CA 1
ATOM 1790 C C . CYS A 1 216 ? 20.522 -2.893 -11.071 1.00 91.25 216 CYS A C 1
ATOM 1792 O O . CYS A 1 216 ? 21.382 -2.591 -10.238 1.00 91.25 216 CYS A O 1
ATOM 1794 N N . GLU A 1 217 ? 20.496 -2.371 -12.295 1.00 93.31 217 GLU A N 1
ATOM 1795 C CA . GLU A 1 217 ? 21.398 -1.303 -12.724 1.00 93.31 217 GLU A CA 1
ATOM 1796 C C . GLU A 1 217 ? 20.798 0.064 -12.353 1.00 93.31 217 GLU A C 1
ATOM 1798 O O . GLU A 1 217 ? 19.601 0.302 -12.525 1.00 93.31 217 GLU A O 1
ATOM 1803 N N . GLU A 1 218 ? 21.619 0.968 -11.817 1.00 91.94 218 GLU A N 1
ATOM 1804 C CA . GLU A 1 218 ? 21.227 2.354 -11.537 1.00 91.94 218 GLU A CA 1
ATOM 1805 C C . GLU A 1 218 ? 21.782 3.270 -12.628 1.00 91.94 218 GLU A C 1
ATOM 1807 O O . GLU A 1 218 ? 22.983 3.263 -12.894 1.00 91.94 218 GLU A O 1
ATOM 1812 N N . ILE A 1 219 ? 20.905 4.073 -13.229 1.00 93.06 219 ILE A N 1
ATOM 1813 C CA . ILE A 1 219 ? 21.264 5.092 -14.216 1.00 93.06 219 ILE A CA 1
ATOM 1814 C C . ILE A 1 219 ? 21.100 6.492 -13.628 1.00 93.06 219 ILE A C 1
ATOM 1816 O O . ILE A 1 219 ? 20.196 6.751 -12.825 1.00 93.06 219 ILE A O 1
ATOM 1820 N N . GLU A 1 220 ? 21.981 7.392 -14.055 1.00 88.06 220 GLU A N 1
ATOM 1821 C CA . GLU A 1 220 ? 21.975 8.794 -13.651 1.00 88.06 220 GLU A CA 1
ATOM 1822 C C . GLU A 1 220 ? 21.251 9.652 -14.693 1.00 88.06 220 GLU A C 1
ATOM 1824 O O . GLU A 1 220 ? 21.588 9.649 -15.875 1.00 88.06 220 GLU A O 1
ATOM 1829 N N . ALA A 1 221 ? 20.283 10.438 -14.239 1.00 84.31 221 ALA A N 1
ATOM 1830 C CA . ALA A 1 221 ? 19.567 11.444 -15.000 1.00 84.31 221 ALA A CA 1
ATOM 1831 C C . ALA A 1 221 ? 19.610 12.766 -14.223 1.00 84.31 221 ALA A C 1
ATOM 1833 O O . ALA A 1 221 ? 19.467 12.823 -13.000 1.00 84.31 221 ALA A O 1
ATOM 1834 N N . LYS A 1 222 ? 19.822 13.886 -14.917 1.00 78.81 222 LYS A N 1
ATOM 1835 C CA . LYS A 1 222 ? 19.950 15.184 -14.241 1.00 78.81 222 LYS A CA 1
ATOM 1836 C C . LYS A 1 222 ? 18.577 15.724 -13.860 1.00 78.81 222 LYS A C 1
ATOM 1838 O O . LYS A 1 222 ? 17.939 16.405 -14.663 1.00 78.81 222 LYS A O 1
ATOM 1843 N N . ALA A 1 223 ? 18.185 15.534 -12.602 1.00 71.25 223 ALA A N 1
ATOM 1844 C CA . ALA A 1 223 ? 16.958 16.110 -12.060 1.00 71.25 223 ALA A CA 1
ATOM 1845 C C . ALA A 1 223 ? 16.873 17.635 -12.304 1.00 71.25 223 ALA A C 1
ATOM 1847 O O . ALA A 1 223 ? 17.795 18.406 -12.007 1.00 71.25 223 ALA A O 1
ATOM 1848 N N . LYS A 1 224 ? 15.737 18.092 -12.834 1.00 74.25 224 LYS A N 1
ATOM 1849 C CA . LYS A 1 224 ? 15.413 19.502 -13.079 1.00 74.25 224 LYS A CA 1
ATOM 1850 C C . LYS A 1 224 ? 14.346 19.978 -12.092 1.00 74.25 224 LYS A C 1
ATOM 1852 O O . LYS A 1 224 ? 13.656 19.217 -11.424 1.00 74.25 224 LYS A O 1
ATOM 1857 N N . LYS A 1 225 ? 14.176 21.301 -12.006 1.00 63.34 225 LYS A N 1
ATOM 1858 C CA . LYS A 1 225 ? 13.136 21.921 -11.159 1.00 63.34 225 LYS A CA 1
ATOM 1859 C C . LYS A 1 225 ? 11.713 21.795 -11.731 1.00 63.34 225 LYS A C 1
ATOM 1861 O O . LYS A 1 225 ? 10.768 22.177 -11.049 1.00 63.34 225 LYS A O 1
ATOM 1866 N N . ASN A 1 226 ? 11.555 21.332 -12.972 1.00 66.81 226 ASN A N 1
ATOM 1867 C CA . ASN A 1 226 ? 10.271 21.229 -13.667 1.00 66.81 226 ASN A CA 1
ATOM 1868 C C . ASN A 1 226 ? 9.996 19.759 -14.012 1.00 66.81 226 ASN A C 1
ATOM 1870 O O . ASN A 1 226 ? 10.797 19.165 -14.725 1.00 66.81 226 ASN A O 1
ATOM 1874 N N . GLY A 1 227 ? 8.866 19.213 -13.549 1.00 64.50 227 GLY A N 1
ATOM 1875 C CA . GLY A 1 227 ? 8.510 17.798 -13.723 1.00 64.50 227 GLY A CA 1
ATOM 1876 C C . GLY A 1 227 ? 8.468 17.346 -15.185 1.00 64.50 227 GLY A C 1
ATOM 1877 O O . GLY A 1 227 ? 9.056 16.333 -15.517 1.00 64.50 227 GLY A O 1
ATOM 1878 N N . MET A 1 228 ? 7.933 18.163 -16.099 1.00 67.31 228 MET A N 1
ATOM 1879 C CA . MET A 1 228 ? 7.915 17.806 -17.530 1.00 67.31 228 MET A CA 1
ATOM 1880 C C . MET A 1 228 ? 9.326 17.730 -18.142 1.00 67.31 228 MET A C 1
ATOM 1882 O O . MET A 1 228 ? 9.547 17.047 -19.140 1.00 67.31 228 MET A O 1
ATOM 1886 N N . LEU A 1 229 ? 10.297 18.452 -17.569 1.00 70.94 229 LEU A N 1
ATOM 1887 C CA . LEU A 1 229 ? 11.696 18.309 -17.968 1.00 70.94 229 LEU A CA 1
ATOM 1888 C C . LEU A 1 229 ? 12.326 17.065 -17.335 1.00 70.94 229 LEU A C 1
ATOM 1890 O O . LEU A 1 229 ? 13.182 16.473 -17.975 1.00 70.94 229 LEU A O 1
ATOM 1894 N N . ASN A 1 230 ? 11.893 16.646 -16.143 1.00 77.25 230 ASN A N 1
ATOM 1895 C CA . ASN A 1 230 ? 12.348 15.391 -15.542 1.00 77.25 230 ASN A CA 1
ATOM 1896 C C . ASN A 1 230 ? 11.907 14.186 -16.367 1.00 77.25 230 ASN A C 1
ATOM 1898 O O . ASN A 1 230 ? 12.747 13.343 -16.649 1.00 77.25 230 ASN A O 1
ATOM 1902 N N . ASP A 1 231 ? 10.652 14.145 -16.825 1.00 81.12 231 ASP A N 1
ATOM 1903 C CA . ASP A 1 231 ? 10.156 13.046 -17.666 1.00 81.12 231 ASP A CA 1
ATOM 1904 C C . ASP A 1 231 ? 11.026 12.868 -18.917 1.00 81.12 231 ASP A C 1
ATOM 1906 O O . ASP A 1 231 ? 11.396 11.755 -19.275 1.00 81.12 231 ASP A O 1
ATOM 1910 N N . ARG A 1 232 ? 11.428 13.978 -19.551 1.00 83.19 232 ARG A N 1
ATOM 1911 C CA . ARG A 1 232 ? 12.338 13.958 -20.708 1.00 83.19 232 ARG A CA 1
ATOM 1912 C C . ARG A 1 232 ? 13.741 13.481 -20.358 1.00 83.19 232 ARG A C 1
ATOM 1914 O O . ARG A 1 232 ? 14.326 12.740 -21.134 1.00 83.19 232 ARG A O 1
ATOM 1921 N N . GLU A 1 233 ? 14.291 13.907 -19.227 1.00 85.12 233 GLU A N 1
ATOM 1922 C CA . GLU A 1 233 ? 15.617 13.452 -18.788 1.00 85.12 233 GLU A CA 1
ATOM 1923 C C . GLU A 1 233 ? 15.591 11.958 -18.429 1.00 85.12 233 GLU A C 1
ATOM 1925 O O . GLU A 1 233 ? 16.544 11.251 -18.733 1.00 85.12 233 GLU A O 1
ATOM 1930 N N . ILE A 1 234 ? 14.486 11.460 -17.861 1.00 85.06 234 ILE A N 1
ATOM 1931 C CA . ILE A 1 234 ? 14.267 10.031 -17.604 1.00 85.06 234 ILE A CA 1
ATOM 1932 C C . ILE A 1 234 ? 14.203 9.253 -18.926 1.00 85.06 234 ILE A C 1
ATOM 1934 O O . ILE A 1 234 ? 14.878 8.235 -19.053 1.00 85.06 234 ILE A O 1
ATOM 1938 N N . ILE A 1 235 ? 13.429 9.734 -19.910 1.00 85.50 235 ILE A N 1
ATOM 1939 C CA . ILE A 1 235 ? 13.364 9.140 -21.257 1.00 85.50 235 ILE A CA 1
ATOM 1940 C C . ILE A 1 235 ? 14.762 9.067 -21.871 1.00 85.50 235 ILE A C 1
ATOM 1942 O O . ILE A 1 235 ? 15.207 7.981 -22.227 1.00 85.50 235 ILE A O 1
ATOM 1946 N N . ASN A 1 236 ? 15.481 10.191 -21.913 1.00 86.50 236 ASN A N 1
ATOM 1947 C CA . ASN A 1 236 ? 16.821 10.249 -22.491 1.00 86.50 236 ASN A CA 1
ATOM 1948 C C . ASN A 1 236 ? 17.787 9.285 -21.793 1.00 86.50 236 ASN A C 1
ATOM 1950 O O . ASN A 1 236 ? 18.534 8.589 -22.467 1.00 86.50 236 ASN A O 1
ATOM 1954 N N . ALA A 1 237 ? 17.749 9.201 -20.460 1.00 89.81 237 ALA A N 1
ATOM 1955 C CA . ALA A 1 237 ? 18.611 8.290 -19.714 1.00 89.81 237 ALA A CA 1
ATOM 1956 C C . ALA A 1 237 ? 18.320 6.816 -20.042 1.00 89.81 237 ALA A C 1
ATOM 1958 O O . ALA A 1 237 ? 19.246 6.013 -20.144 1.00 89.81 237 ALA A O 1
ATOM 1959 N N . TYR A 1 238 ? 17.053 6.447 -20.254 1.00 91.12 238 TYR A N 1
ATOM 1960 C CA . TYR A 1 238 ? 16.706 5.104 -20.722 1.00 91.12 238 TYR A CA 1
ATOM 1961 C C . TYR A 1 238 ? 17.149 4.859 -22.168 1.00 91.12 238 TYR A C 1
ATOM 1963 O O . TYR A 1 238 ? 17.698 3.794 -22.448 1.00 91.12 238 TYR A O 1
ATOM 1971 N N . SER A 1 239 ? 16.984 5.835 -23.063 1.00 87.00 239 SER A N 1
ATOM 1972 C CA . SER A 1 239 ? 17.449 5.741 -24.454 1.00 87.00 239 SER A CA 1
ATOM 1973 C C . SER A 1 239 ? 18.980 5.677 -24.569 1.00 87.00 239 SER A C 1
ATOM 1975 O O . SER A 1 239 ? 19.501 5.048 -25.482 1.00 87.00 239 SER A O 1
ATOM 1977 N N . GLU A 1 240 ? 19.719 6.286 -23.638 1.00 88.38 240 GLU A N 1
ATOM 1978 C CA . GLU A 1 240 ? 21.183 6.178 -23.550 1.00 88.38 240 GLU A CA 1
ATOM 1979 C C . GLU A 1 240 ? 21.644 4.849 -22.927 1.00 88.38 240 GLU A C 1
ATOM 1981 O O . GLU A 1 240 ? 22.750 4.387 -23.204 1.00 88.38 240 GLU A O 1
ATOM 1986 N N . PHE A 1 241 ? 20.813 4.230 -22.083 1.00 88.75 241 PHE A N 1
ATOM 1987 C CA . PHE A 1 241 ? 21.112 2.944 -21.451 1.00 88.75 241 PHE A CA 1
ATOM 1988 C C . PHE A 1 241 ? 20.945 1.753 -22.402 1.00 88.75 241 PHE A C 1
ATOM 1990 O O . PHE A 1 241 ? 21.635 0.738 -22.256 1.00 88.75 241 PHE A O 1
ATOM 1997 N N . VAL A 1 242 ? 19.999 1.838 -23.340 1.00 87.50 242 VAL A N 1
ATOM 1998 C 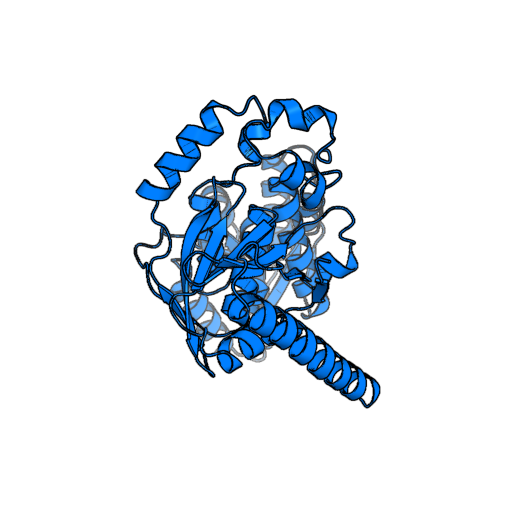CA . VAL A 1 242 ? 19.793 0.781 -24.333 1.00 87.50 242 VAL A CA 1
ATOM 1999 C C . VAL A 1 242 ? 20.966 0.726 -25.315 1.00 87.50 242 VAL A C 1
ATOM 2001 O O . VAL A 1 242 ? 21.459 1.738 -25.799 1.00 87.50 242 VAL A O 1
ATOM 2004 N N . ASP A 1 243 ? 21.399 -0.489 -25.630 1.00 82.69 243 ASP A N 1
ATOM 2005 C CA . ASP A 1 243 ? 22.463 -0.791 -26.590 1.00 82.69 243 ASP A CA 1
ATOM 2006 C C . ASP A 1 243 ? 22.121 -2.120 -27.287 1.00 82.69 243 ASP A C 1
ATOM 2008 O O . ASP A 1 243 ? 21.106 -2.756 -26.980 1.00 82.69 243 ASP A O 1
ATOM 2012 N N . VAL A 1 244 ? 22.945 -2.573 -28.230 1.00 75.94 244 VAL A N 1
ATOM 2013 C CA . VAL A 1 244 ? 22.790 -3.871 -28.890 1.00 75.94 244 VAL A CA 1
ATOM 2014 C C . VAL A 1 244 ? 22.709 -4.983 -27.838 1.00 75.94 244 VAL A C 1
ATOM 2016 O O . VAL A 1 244 ? 23.639 -5.205 -27.067 1.00 75.94 244 VAL A O 1
ATOM 2019 N N . GLY A 1 245 ? 21.584 -5.701 -27.817 1.00 82.75 245 GLY A N 1
ATOM 2020 C CA . GLY A 1 245 ? 21.332 -6.771 -26.852 1.00 82.75 245 GLY A CA 1
ATOM 2021 C C . GLY A 1 245 ? 20.695 -6.321 -25.533 1.00 82.75 245 GLY A C 1
ATOM 2022 O O . GLY A 1 245 ? 20.437 -7.179 -24.691 1.00 82.75 245 GLY A O 1
ATOM 2023 N N . LYS A 1 246 ? 20.414 -5.023 -25.331 1.00 91.75 246 LYS A N 1
ATOM 2024 C CA . LYS A 1 246 ? 19.710 -4.495 -24.150 1.00 91.75 246 LYS A CA 1
ATOM 2025 C C . LYS A 1 246 ? 18.401 -3.816 -24.539 1.00 91.75 246 LYS A C 1
ATOM 2027 O O . LYS A 1 246 ? 18.371 -2.924 -25.382 1.00 91.75 246 LYS A O 1
ATOM 2032 N N . LYS A 1 247 ? 17.315 -4.201 -23.873 1.00 94.44 247 LYS A N 1
ATOM 2033 C CA . LYS A 1 247 ? 15.981 -3.613 -24.045 1.00 94.44 247 LYS A CA 1
ATOM 2034 C C . LYS A 1 247 ? 15.406 -3.181 -22.709 1.00 94.44 247 LYS A C 1
ATOM 2036 O O . LYS A 1 247 ? 15.624 -3.844 -21.700 1.00 94.44 247 LYS A O 1
ATOM 2041 N N . ILE A 1 248 ? 14.620 -2.111 -22.700 1.00 95.62 248 ILE A N 1
ATOM 2042 C CA . ILE A 1 248 ? 13.892 -1.666 -21.508 1.00 95.62 248 ILE A CA 1
ATOM 2043 C C . ILE A 1 248 ? 12.409 -1.979 -21.666 1.00 95.62 248 ILE A C 1
ATOM 2045 O O . ILE A 1 248 ? 11.813 -1.683 -22.693 1.00 95.62 248 ILE A O 1
ATOM 2049 N N . ILE A 1 249 ? 11.785 -2.530 -20.630 1.00 96.88 249 ILE A N 1
ATOM 2050 C CA . ILE A 1 249 ? 10.331 -2.600 -20.486 1.00 96.88 249 ILE A CA 1
ATOM 2051 C C . ILE A 1 249 ? 9.928 -1.463 -19.552 1.00 96.88 249 ILE A C 1
ATOM 2053 O O . ILE A 1 249 ? 10.067 -1.578 -18.333 1.00 96.88 249 ILE A O 1
ATOM 2057 N N . PHE A 1 250 ? 9.450 -0.357 -20.118 1.00 96.69 250 PHE A N 1
ATOM 2058 C CA . PHE A 1 250 ? 9.027 0.801 -19.336 1.00 96.69 250 PHE A CA 1
ATOM 2059 C C . PHE A 1 250 ? 7.551 0.679 -18.967 1.00 96.69 250 PHE A C 1
ATOM 2061 O O . PHE A 1 250 ? 6.686 0.617 -19.843 1.00 96.69 250 PHE A O 1
ATOM 2068 N N . ILE A 1 251 ? 7.254 0.651 -17.669 1.00 97.12 251 ILE A N 1
ATOM 2069 C CA . ILE A 1 251 ? 5.901 0.442 -17.157 1.00 97.12 251 ILE A CA 1
ATOM 2070 C C . ILE A 1 251 ? 5.416 1.705 -16.447 1.00 97.12 251 ILE A C 1
ATOM 2072 O O . ILE A 1 251 ? 6.009 2.148 -15.462 1.00 97.12 251 ILE A O 1
ATOM 2076 N N . SER A 1 252 ? 4.295 2.254 -16.919 1.00 95.94 252 SER A N 1
ATOM 2077 C CA . SER A 1 252 ? 3.658 3.434 -16.326 1.00 95.94 252 SER A CA 1
ATOM 2078 C C . SER A 1 252 ? 2.129 3.330 -16.343 1.00 95.94 252 SER A C 1
ATOM 2080 O O . SER A 1 252 ? 1.538 2.587 -17.130 1.00 95.94 252 SER A O 1
ATOM 2082 N N . ARG A 1 253 ? 1.468 4.074 -15.449 1.00 93.69 253 ARG A N 1
ATOM 2083 C CA . ARG A 1 253 ? 0.024 4.349 -15.540 1.00 93.69 253 ARG A CA 1
ATOM 2084 C C . ARG A 1 253 ? -0.301 5.648 -16.274 1.00 93.69 253 ARG A C 1
ATOM 2086 O O . ARG A 1 253 ? -1.478 5.940 -16.482 1.00 93.69 253 ARG A O 1
ATOM 2093 N N . ASP A 1 254 ? 0.710 6.434 -16.623 1.00 91.56 254 ASP A N 1
ATOM 2094 C CA . ASP A 1 254 ? 0.554 7.687 -17.343 1.00 91.56 254 ASP A CA 1
ATOM 2095 C C . ASP A 1 254 ? 0.604 7.446 -18.856 1.00 91.56 254 ASP A C 1
ATOM 2097 O O . ASP A 1 254 ? 1.614 7.023 -19.423 1.00 91.56 254 ASP A O 1
ATOM 2101 N N . ASN A 1 255 ? -0.519 7.717 -19.521 1.00 90.56 255 ASN A N 1
ATOM 2102 C CA . ASN A 1 255 ? -0.643 7.558 -20.965 1.00 90.56 255 ASN A CA 1
ATOM 2103 C C . ASN A 1 255 ? 0.249 8.551 -21.725 1.00 90.56 255 ASN A C 1
ATOM 2105 O O . ASN A 1 255 ? 0.725 8.226 -22.808 1.00 90.56 255 ASN A O 1
ATOM 2109 N N . GLU A 1 256 ? 0.493 9.748 -21.185 1.00 88.56 256 GLU A N 1
ATOM 2110 C CA . GLU A 1 256 ? 1.347 10.739 -21.842 1.00 88.56 256 GLU A CA 1
ATOM 2111 C C . GLU A 1 256 ? 2.802 10.264 -21.866 1.00 88.56 256 GLU A C 1
ATOM 2113 O O . GLU A 1 256 ? 3.417 10.256 -22.932 1.00 88.56 256 GLU A O 1
ATOM 2118 N N . ILE A 1 257 ? 3.319 9.759 -20.741 1.00 87.12 257 ILE A N 1
ATOM 2119 C CA . ILE A 1 257 ? 4.690 9.231 -20.664 1.00 87.12 257 ILE A CA 1
ATOM 2120 C C . ILE A 1 257 ? 4.846 7.972 -21.524 1.00 87.12 257 ILE A C 1
ATOM 2122 O O . ILE A 1 257 ? 5.799 7.865 -22.293 1.00 87.12 257 ILE A O 1
ATOM 2126 N N . VAL A 1 258 ? 3.881 7.048 -21.480 1.00 90.25 258 VAL A N 1
ATOM 2127 C CA . VAL A 1 258 ? 3.878 5.853 -22.346 1.00 90.25 258 VAL A CA 1
ATOM 2128 C C . VAL A 1 258 ? 3.919 6.225 -23.830 1.00 90.25 258 VAL A C 1
ATOM 2130 O O . VAL A 1 258 ? 4.649 5.604 -24.605 1.00 90.25 258 VAL A O 1
ATOM 2133 N N . ARG A 1 259 ? 3.160 7.248 -24.240 1.00 89.19 259 ARG A N 1
ATOM 2134 C CA . ARG A 1 259 ? 3.175 7.742 -25.623 1.00 89.19 259 ARG A CA 1
ATOM 2135 C C . ARG A 1 259 ? 4.523 8.339 -25.997 1.00 89.19 259 ARG A C 1
ATOM 2137 O O . ARG A 1 259 ? 4.985 8.068 -27.099 1.00 89.19 259 ARG A O 1
ATOM 2144 N N . MET A 1 260 ? 5.148 9.104 -25.100 1.00 87.06 260 MET A N 1
ATOM 2145 C CA . MET A 1 260 ? 6.489 9.649 -25.331 1.00 87.06 260 MET A CA 1
ATOM 2146 C C . MET A 1 260 ? 7.523 8.528 -25.526 1.00 87.06 260 MET A C 1
ATOM 2148 O O . MET A 1 260 ? 8.294 8.584 -26.473 1.00 87.06 260 MET A O 1
ATOM 2152 N N . MET A 1 261 ? 7.454 7.458 -24.727 1.00 87.94 261 MET A N 1
ATOM 2153 C CA . MET A 1 261 ? 8.361 6.299 -24.814 1.00 87.94 261 MET A CA 1
ATOM 2154 C C . MET A 1 261 ? 8.139 5.396 -26.038 1.00 87.94 261 MET A C 1
ATOM 2156 O O . MET A 1 261 ? 8.993 4.584 -26.364 1.00 87.94 261 MET A O 1
ATOM 2160 N N . THR A 1 262 ? 6.991 5.485 -26.718 1.00 86.19 262 THR A N 1
ATOM 2161 C CA . THR A 1 262 ? 6.681 4.612 -27.873 1.00 86.19 262 THR A CA 1
ATOM 2162 C C . THR A 1 262 ? 7.545 4.921 -29.100 1.00 86.19 262 THR A C 1
ATOM 2164 O O . THR A 1 262 ? 7.654 4.081 -29.989 1.00 86.19 262 THR A O 1
ATOM 2167 N N . GLY A 1 263 ? 8.139 6.114 -29.163 1.00 80.75 263 GLY A N 1
ATOM 2168 C CA . GLY A 1 263 ? 9.037 6.517 -30.246 1.00 80.75 263 GLY A CA 1
ATOM 2169 C C . GLY A 1 263 ? 10.509 6.171 -30.021 1.00 80.75 263 GLY A C 1
ATOM 2170 O O . GLY A 1 263 ? 11.304 6.438 -30.915 1.00 80.75 263 GLY A O 1
ATOM 2171 N N . GLU A 1 264 ? 10.867 5.614 -28.862 1.00 86.94 264 GLU A N 1
ATOM 2172 C CA . GLU A 1 264 ? 12.257 5.342 -28.492 1.00 86.94 264 GLU A CA 1
ATOM 2173 C C . GLU A 1 264 ? 12.678 3.925 -28.898 1.00 86.94 264 GLU A C 1
ATOM 2175 O O . GLU A 1 264 ? 11.972 2.942 -28.645 1.00 86.94 264 GLU A O 1
ATOM 2180 N N . ASP A 1 265 ? 13.853 3.812 -29.517 1.00 85.00 265 ASP A N 1
ATOM 2181 C CA . ASP A 1 265 ? 14.408 2.525 -29.926 1.00 85.00 265 ASP A CA 1
ATOM 2182 C C . ASP A 1 265 ? 14.731 1.659 -28.700 1.00 85.00 265 ASP A C 1
ATOM 2184 O O . ASP A 1 265 ? 15.204 2.142 -27.676 1.00 85.00 265 ASP A O 1
ATOM 2188 N N . ASN A 1 266 ? 14.480 0.349 -28.797 1.00 88.75 266 ASN A N 1
ATOM 2189 C CA . ASN A 1 266 ? 14.740 -0.637 -27.734 1.00 88.75 266 ASN A CA 1
ATOM 2190 C C . ASN A 1 266 ? 14.019 -0.391 -26.390 1.00 88.75 266 ASN A C 1
ATOM 2192 O O . ASN A 1 266 ? 14.278 -1.107 -25.417 1.00 88.75 266 ASN A O 1
ATOM 2196 N N . VAL A 1 267 ? 13.051 0.528 -26.345 1.00 92.94 267 VAL A N 1
ATOM 2197 C CA . VAL A 1 267 ? 12.128 0.711 -25.221 1.00 92.94 267 VAL A CA 1
ATOM 2198 C C . VAL A 1 267 ? 10.764 0.114 -25.574 1.00 92.94 267 VAL A C 1
ATOM 2200 O O . VAL A 1 267 ? 10.173 0.382 -26.616 1.00 92.94 267 VAL A O 1
ATOM 2203 N N . ILE A 1 268 ? 10.238 -0.725 -24.688 1.00 95.06 268 ILE A N 1
ATOM 2204 C CA . ILE A 1 268 ? 8.949 -1.400 -24.820 1.00 95.06 268 ILE A CA 1
ATOM 2205 C C . ILE A 1 268 ? 8.004 -0.806 -23.778 1.00 95.06 268 ILE A C 1
ATOM 2207 O O . ILE A 1 268 ? 8.012 -1.233 -22.618 1.00 95.06 268 ILE A O 1
ATOM 2211 N N . PRO A 1 269 ? 7.167 0.171 -24.155 1.00 95.62 269 PRO A N 1
ATOM 2212 C CA . PRO A 1 269 ? 6.262 0.787 -23.209 1.00 95.62 269 PRO A CA 1
ATOM 2213 C C . PRO A 1 269 ? 5.035 -0.096 -22.936 1.00 95.62 269 PRO A C 1
ATOM 2215 O O . PRO A 1 269 ? 4.359 -0.614 -23.840 1.00 95.62 269 PRO A O 1
ATOM 2218 N N . ILE A 1 270 ? 4.712 -0.238 -21.654 1.00 96.75 270 ILE A N 1
ATOM 2219 C CA . ILE A 1 270 ? 3.549 -0.956 -21.141 1.00 96.75 270 ILE A CA 1
ATOM 2220 C C . ILE A 1 270 ? 2.731 -0.001 -20.274 1.00 96.75 270 ILE A C 1
ATOM 2222 O O . ILE A 1 270 ? 3.200 0.498 -19.253 1.00 96.75 270 ILE A O 1
ATOM 2226 N N . ILE A 1 271 ? 1.477 0.217 -20.673 1.00 96.62 271 ILE A N 1
ATOM 2227 C CA . ILE A 1 271 ? 0.506 0.932 -19.850 1.00 96.62 271 ILE A CA 1
ATOM 2228 C C . ILE A 1 271 ? -0.230 -0.043 -18.937 1.00 96.62 271 ILE A C 1
ATOM 2230 O O . ILE A 1 271 ? -0.765 -1.054 -19.401 1.00 96.62 271 ILE A O 1
ATOM 2234 N N . LEU A 1 272 ? -0.278 0.282 -17.647 1.00 96.38 272 LEU A N 1
ATOM 2235 C CA . LEU A 1 272 ? -1.101 -0.418 -16.667 1.00 96.38 272 LEU A CA 1
ATOM 2236 C C . LEU A 1 272 ? -2.248 0.483 -16.203 1.00 96.38 272 LEU A C 1
ATOM 2238 O O . LEU A 1 272 ? -2.047 1.620 -15.791 1.00 96.38 272 LEU A O 1
ATOM 2242 N N . GLU A 1 273 ? -3.479 -0.021 -16.251 1.00 93.44 273 GLU A N 1
ATOM 2243 C CA . GLU A 1 273 ? -4.668 0.782 -15.946 1.00 93.44 273 GLU A CA 1
ATOM 2244 C C . GLU A 1 273 ? -5.379 0.298 -14.682 1.00 93.44 273 GLU A C 1
ATOM 2246 O O . GLU A 1 273 ? -5.828 -0.847 -14.592 1.00 93.44 273 GLU A O 1
ATOM 2251 N N . HIS A 1 274 ? -5.584 1.197 -13.719 1.00 92.19 274 HIS A N 1
ATOM 2252 C CA . HIS A 1 274 ? -6.500 0.938 -12.612 1.00 92.19 274 HIS A CA 1
ATOM 2253 C C . HIS A 1 274 ? -7.933 1.189 -13.069 1.00 92.19 274 HIS A C 1
ATOM 2255 O O . HIS A 1 274 ? -8.345 2.324 -13.304 1.00 92.19 274 HIS A O 1
ATOM 2261 N N . LYS A 1 275 ? -8.728 0.123 -13.145 1.00 84.56 275 LYS A N 1
ATOM 2262 C CA . LYS A 1 275 ? -10.168 0.238 -13.384 1.00 84.56 275 LYS A CA 1
ATOM 2263 C C . LYS A 1 275 ? -10.897 0.329 -12.041 1.00 84.56 275 LYS A C 1
ATOM 2265 O O . LYS A 1 275 ? -10.584 -0.449 -11.135 1.00 84.56 275 LYS A O 1
ATOM 2270 N N . PRO A 1 276 ? -11.876 1.234 -11.868 1.00 75.12 276 PRO A N 1
ATOM 2271 C CA . PRO A 1 276 ? -12.694 1.243 -10.663 1.00 75.12 276 PRO A CA 1
ATOM 2272 C C . PRO A 1 276 ? -13.316 -0.137 -10.442 1.00 75.12 276 PRO A C 1
ATOM 2274 O O . PRO A 1 276 ? -13.991 -0.677 -11.325 1.00 75.12 276 PRO A O 1
ATOM 2277 N N . SER A 1 277 ? -13.078 -0.728 -9.272 1.00 76.19 277 SER A N 1
ATOM 2278 C CA . SER A 1 277 ? -13.629 -2.046 -8.974 1.00 76.19 277 SER A CA 1
ATOM 2279 C C . SER A 1 277 ? -15.143 -1.964 -8.836 1.00 76.19 277 SER A C 1
ATOM 2281 O O . SER A 1 277 ? -15.663 -1.248 -7.982 1.00 76.19 277 SER A O 1
ATOM 2283 N N . ARG A 1 278 ? -15.863 -2.762 -9.629 1.00 81.00 278 ARG A N 1
ATOM 2284 C CA . ARG A 1 278 ? -17.282 -3.067 -9.372 1.00 81.00 278 ARG A CA 1
ATOM 2285 C C . ARG A 1 278 ? -17.449 -4.217 -8.376 1.00 81.00 278 ARG A C 1
ATOM 2287 O O . ARG A 1 278 ? -18.540 -4.440 -7.856 1.00 81.00 278 ARG A O 1
ATOM 2294 N N . ARG A 1 279 ? -16.373 -4.967 -8.120 1.00 88.50 279 ARG A N 1
ATOM 2295 C CA . ARG A 1 279 ? -16.359 -6.100 -7.199 1.00 88.50 279 ARG A CA 1
ATOM 2296 C C . ARG A 1 279 ? -16.338 -5.579 -5.764 1.00 88.50 279 ARG A C 1
ATOM 2298 O O . ARG A 1 279 ? -15.434 -4.839 -5.391 1.00 88.50 279 ARG A O 1
ATOM 2305 N N . LYS A 1 280 ? -17.326 -6.003 -4.973 1.00 92.62 280 LYS A N 1
ATOM 2306 C CA . LYS A 1 280 ? -17.475 -5.630 -3.554 1.00 92.62 280 LYS A CA 1
ATOM 2307 C C . LYS A 1 280 ? -17.030 -6.719 -2.572 1.00 92.62 280 LYS A C 1
ATOM 2309 O O . LYS A 1 280 ? -16.929 -6.450 -1.381 1.00 92.62 280 LYS A O 1
ATOM 2314 N N . ASN A 1 281 ? -16.799 -7.943 -3.051 1.00 96.69 281 ASN A N 1
ATOM 2315 C CA . ASN A 1 281 ? -16.495 -9.103 -2.211 1.00 96.69 281 ASN A CA 1
ATOM 2316 C C . ASN A 1 281 ? -15.211 -9.784 -2.686 1.00 96.69 281 ASN A C 1
ATOM 2318 O O . ASN A 1 281 ? -15.089 -10.084 -3.875 1.00 96.69 281 ASN A O 1
ATOM 2322 N N . PHE A 1 282 ? -14.297 -10.086 -1.770 1.00 96.50 282 PHE A N 1
ATOM 2323 C CA . PHE A 1 282 ? -12.993 -10.680 -2.068 1.00 96.50 282 PHE A CA 1
ATOM 2324 C C . PHE A 1 282 ? -12.702 -11.827 -1.099 1.00 96.50 282 PHE A C 1
ATOM 2326 O O . PHE A 1 282 ? -13.116 -11.786 0.055 1.00 96.50 282 PHE A O 1
ATOM 2333 N N . SER A 1 283 ? -11.992 -12.846 -1.574 1.00 96.69 283 SER A N 1
ATOM 2334 C CA . SER A 1 283 ? -11.388 -13.877 -0.726 1.00 96.69 283 SER A CA 1
ATOM 2335 C C . SER A 1 283 ? -9.890 -13.748 -0.917 1.00 96.69 283 SER A C 1
ATOM 2337 O O . SER A 1 283 ? -9.433 -13.841 -2.055 1.00 96.69 283 SER A O 1
ATOM 2339 N N . ILE A 1 284 ? -9.169 -13.437 0.154 1.00 96.75 284 ILE A N 1
ATOM 2340 C CA . ILE A 1 284 ? -7.779 -12.983 0.075 1.00 96.75 284 ILE A CA 1
ATOM 2341 C C . ILE A 1 284 ? -6.921 -13.691 1.115 1.00 96.75 284 ILE A C 1
ATOM 2343 O O . ILE A 1 284 ? -7.434 -14.141 2.143 1.00 96.75 284 ILE A O 1
ATOM 2347 N N . GLN A 1 285 ? -5.625 -13.768 0.840 1.00 96.56 285 GLN A N 1
ATOM 2348 C CA . GLN A 1 285 ? -4.644 -14.273 1.795 1.00 96.56 285 GLN A CA 1
ATOM 2349 C C . GLN A 1 285 ? -4.390 -13.244 2.902 1.00 96.56 285 GLN A C 1
ATOM 2351 O O . GLN A 1 285 ? -4.712 -12.058 2.764 1.00 96.56 285 GLN A O 1
ATOM 2356 N N . TRP A 1 286 ? -3.826 -13.698 4.015 1.00 96.25 286 TRP A N 1
ATOM 2357 C CA . TRP A 1 286 ? -3.588 -12.848 5.179 1.00 96.25 286 TRP A CA 1
ATOM 2358 C C . TRP A 1 286 ? -2.577 -11.735 4.912 1.00 96.25 286 TRP A C 1
ATOM 2360 O O . TRP A 1 286 ? -2.783 -10.610 5.359 1.00 96.25 286 TRP A O 1
ATOM 2370 N N . GLU A 1 287 ? -1.540 -12.005 4.124 1.00 94.94 287 GLU A N 1
ATOM 2371 C CA . GLU A 1 287 ? -0.528 -11.019 3.738 1.00 94.94 287 GLU A CA 1
ATOM 2372 C C . GLU A 1 287 ? -1.181 -9.853 2.987 1.00 94.94 287 GLU A C 1
ATOM 2374 O O . GLU A 1 287 ? -1.024 -8.695 3.370 1.00 94.94 287 GLU A O 1
ATOM 2379 N N . GLN A 1 288 ? -2.031 -10.168 2.002 1.00 96.69 288 GLN A N 1
ATOM 2380 C CA . GLN A 1 288 ? -2.811 -9.175 1.252 1.00 96.69 288 GLN A CA 1
ATOM 2381 C C . GLN A 1 288 ? -3.758 -8.389 2.166 1.00 96.69 288 GLN A C 1
ATOM 2383 O O . GLN A 1 288 ? -3.987 -7.196 1.967 1.00 96.69 288 GLN A O 1
ATOM 2388 N N . PHE A 1 289 ? -4.332 -9.046 3.179 1.00 97.75 289 PHE A N 1
ATOM 2389 C CA . PHE A 1 289 ? -5.197 -8.378 4.144 1.00 97.75 289 PHE A CA 1
ATOM 2390 C C . PHE A 1 289 ? -4.421 -7.371 4.999 1.00 97.75 289 PHE A C 1
ATOM 2392 O O . PHE A 1 289 ? -4.897 -6.256 5.210 1.00 97.75 289 PHE A O 1
ATOM 2399 N N . PHE A 1 290 ? -3.216 -7.716 5.450 1.00 97.25 290 PHE A N 1
ATOM 2400 C CA . PHE A 1 290 ? -2.376 -6.794 6.212 1.00 97.25 290 PHE A CA 1
ATOM 2401 C C . PHE A 1 290 ? -1.853 -5.649 5.351 1.00 97.25 290 PHE A C 1
ATOM 2403 O O . PHE A 1 290 ? -1.910 -4.505 5.797 1.00 97.25 290 PHE A O 1
ATOM 2410 N N . ASP A 1 291 ? -1.457 -5.907 4.105 1.00 96.38 291 ASP A N 1
ATOM 2411 C CA . ASP A 1 291 ? -1.093 -4.846 3.163 1.00 96.38 291 ASP A CA 1
ATOM 2412 C C . ASP A 1 291 ? -2.256 -3.869 2.933 1.00 96.38 291 ASP A C 1
ATOM 2414 O O . ASP A 1 291 ? -2.062 -2.648 2.950 1.00 96.38 291 ASP A O 1
ATOM 2418 N N . LEU A 1 292 ? -3.484 -4.386 2.801 1.00 97.69 292 LEU A N 1
ATOM 2419 C CA . LEU A 1 292 ? -4.701 -3.580 2.678 1.00 97.69 292 LEU A CA 1
ATOM 2420 C C . LEU A 1 292 ? -4.915 -2.701 3.917 1.00 97.69 292 LEU A C 1
ATOM 2422 O O . LEU A 1 292 ? -5.164 -1.501 3.783 1.00 97.69 292 LEU A O 1
ATOM 2426 N N . LEU A 1 293 ? -4.799 -3.270 5.122 1.00 97.88 293 LEU A N 1
ATOM 2427 C CA . LEU A 1 293 ? -4.929 -2.518 6.374 1.00 97.88 293 LEU A CA 1
ATOM 2428 C C . LEU A 1 293 ? -3.828 -1.467 6.533 1.00 97.88 293 LEU A C 1
ATOM 2430 O O . LEU A 1 293 ? -4.122 -0.347 6.952 1.00 97.88 293 LEU A O 1
ATOM 2434 N N . TYR A 1 294 ? -2.580 -1.798 6.192 1.00 97.12 294 TYR A N 1
ATOM 2435 C CA . TYR A 1 294 ? -1.450 -0.873 6.288 1.00 97.12 294 TYR A CA 1
ATOM 2436 C C . TYR A 1 294 ? -1.676 0.333 5.393 1.00 97.12 294 TYR A C 1
ATOM 2438 O O . TYR A 1 294 ? -1.636 1.476 5.843 1.00 97.12 294 TYR A O 1
ATOM 2446 N N . THR A 1 295 ? -1.998 0.065 4.134 1.00 97.19 295 THR A N 1
ATOM 2447 C CA . THR A 1 295 ? -2.155 1.089 3.110 1.00 97.19 295 THR A CA 1
ATOM 2448 C C . THR A 1 295 ? -3.357 1.988 3.406 1.00 97.19 295 THR A C 1
ATOM 2450 O O . THR A 1 295 ? -3.238 3.213 3.360 1.00 97.19 295 THR A O 1
ATOM 2453 N N . LEU A 1 296 ? -4.495 1.416 3.824 1.00 98.00 296 LEU A N 1
ATOM 2454 C CA . LEU A 1 296 ? -5.625 2.204 4.331 1.00 98.00 296 LEU A CA 1
ATOM 2455 C C . LEU A 1 296 ? -5.229 3.033 5.561 1.00 98.00 296 LEU A C 1
ATOM 2457 O O . LEU A 1 296 ? -5.612 4.197 5.671 1.00 98.00 296 LEU A O 1
ATOM 2461 N N . GLY A 1 297 ? -4.434 2.469 6.469 1.00 97.44 297 GLY A N 1
ATOM 2462 C CA . GLY A 1 297 ? -3.892 3.182 7.620 1.00 97.44 297 GLY A CA 1
ATOM 2463 C C . GLY A 1 297 ? -2.957 4.331 7.229 1.00 97.44 297 GLY A C 1
ATOM 2464 O O . GLY A 1 297 ? -2.932 5.341 7.925 1.00 97.44 297 GLY A O 1
ATOM 2465 N N . VAL A 1 298 ? -2.217 4.230 6.121 1.00 96.75 298 VAL A N 1
ATOM 2466 C CA . VAL A 1 298 ? -1.387 5.329 5.595 1.00 96.75 298 VAL A CA 1
ATOM 2467 C C . VAL A 1 298 ? -2.235 6.443 4.987 1.00 96.75 298 VAL A C 1
ATOM 2469 O O . VAL A 1 298 ? -1.954 7.626 5.215 1.00 96.75 298 VAL A O 1
ATOM 2472 N N . LEU A 1 299 ? -3.302 6.076 4.273 1.00 97.31 299 LEU A N 1
ATOM 2473 C CA . LEU A 1 299 ? -4.250 7.034 3.708 1.00 97.31 299 LEU A CA 1
ATOM 2474 C C . LEU A 1 299 ? -4.988 7.819 4.799 1.00 97.31 299 LEU A C 1
ATOM 2476 O O . LEU A 1 299 ? -5.035 9.047 4.753 1.00 97.31 299 LEU A O 1
ATOM 2480 N N . PHE A 1 300 ? -5.538 7.117 5.791 1.00 97.25 300 PHE A N 1
ATOM 2481 C CA . PHE A 1 300 ? -6.471 7.684 6.770 1.00 97.25 300 PHE A CA 1
ATOM 2482 C C . PHE A 1 300 ? -5.869 7.943 8.156 1.00 97.25 300 PHE A C 1
ATOM 2484 O O . PHE A 1 300 ? -6.541 8.485 9.034 1.00 97.25 300 PHE A O 1
ATOM 2491 N N . GLY A 1 301 ? -4.618 7.544 8.388 1.00 96.81 301 GLY A N 1
ATOM 2492 C CA . GLY A 1 301 ? -3.932 7.612 9.681 1.00 96.81 301 GLY A CA 1
ATOM 2493 C C . GLY A 1 301 ? -4.365 6.506 10.646 1.00 96.81 301 GLY A C 1
ATOM 2494 O O . GLY A 1 301 ? -3.524 5.750 11.136 1.00 96.81 301 GLY A O 1
ATOM 2495 N N . LYS A 1 302 ? -5.678 6.390 10.884 1.00 97.44 302 LYS A N 1
ATOM 2496 C CA . LYS A 1 302 ? -6.299 5.486 11.862 1.00 97.44 302 LYS A CA 1
ATOM 2497 C C . LYS A 1 302 ? -7.482 4.728 11.266 1.00 97.44 302 LYS A C 1
ATOM 2499 O O . LYS A 1 302 ? -8.316 5.317 10.582 1.00 97.44 302 LYS A O 1
ATOM 2504 N N . LEU A 1 303 ? -7.590 3.452 11.614 1.00 98.19 303 LEU A N 1
ATOM 2505 C CA . LEU A 1 303 ? -8.702 2.558 11.308 1.00 98.19 303 LEU A CA 1
ATOM 2506 C C . LEU A 1 303 ? -9.270 1.976 12.603 1.00 98.19 303 LEU A C 1
ATOM 2508 O O . LEU A 1 303 ? -8.529 1.709 13.548 1.00 98.19 303 LEU A O 1
ATOM 2512 N N . HIS A 1 304 ? -10.573 1.727 12.629 1.00 97.50 304 HIS A N 1
ATOM 2513 C CA . HIS A 1 304 ? -11.245 1.015 13.710 1.00 97.50 304 HIS A CA 1
ATOM 2514 C C . HIS A 1 304 ? -11.604 -0.400 13.271 1.00 97.50 304 HIS A C 1
ATOM 2516 O O . HIS A 1 304 ? -12.241 -0.573 12.232 1.00 97.50 304 HIS A O 1
ATOM 2522 N N . ILE A 1 305 ? -11.254 -1.392 14.090 1.00 97.06 305 ILE A N 1
ATOM 2523 C CA . ILE A 1 305 ? -11.831 -2.735 14.016 1.00 97.06 305 ILE A CA 1
ATOM 2524 C C . ILE A 1 305 ? -13.039 -2.773 14.942 1.00 97.06 305 ILE A C 1
ATOM 2526 O O . ILE A 1 305 ? -12.922 -2.552 16.151 1.00 97.06 305 ILE A O 1
ATOM 2530 N N . VAL A 1 306 ? -14.200 -3.078 14.372 1.00 95.62 306 VAL A N 1
ATOM 2531 C CA . VAL A 1 306 ? -15.474 -3.100 15.092 1.00 95.62 306 VAL A CA 1
ATOM 2532 C C . VAL A 1 306 ? -16.133 -4.466 14.956 1.00 95.62 306 VAL A C 1
ATOM 2534 O O . VAL A 1 306 ? -16.210 -5.014 13.856 1.00 95.62 306 VAL A O 1
ATOM 2537 N N . THR A 1 307 ? -16.651 -4.979 16.071 1.00 90.88 307 THR A N 1
ATOM 2538 C CA . THR A 1 307 ? -17.549 -6.137 16.126 1.00 90.88 307 THR A CA 1
ATOM 2539 C C . THR A 1 307 ? -18.933 -5.671 16.577 1.00 90.88 307 THR A C 1
ATOM 2541 O O . THR A 1 307 ? -19.097 -5.089 17.648 1.00 90.88 307 THR A O 1
ATOM 2544 N N . GLY A 1 308 ? -19.949 -5.822 15.724 1.00 84.69 308 GLY A N 1
ATOM 2545 C CA . GLY A 1 308 ? -21.287 -5.291 16.006 1.00 84.69 308 GLY A CA 1
ATOM 2546 C C . GLY A 1 308 ? -21.290 -3.768 16.217 1.00 84.69 308 GLY A C 1
ATOM 2547 O O . GLY A 1 308 ? -21.155 -3.013 15.251 1.00 84.69 308 GLY A O 1
ATOM 2548 N N . LYS A 1 309 ? -21.483 -3.331 17.470 1.00 81.50 309 LYS A N 1
ATOM 2549 C CA . LYS A 1 309 ? -21.427 -1.919 17.908 1.00 81.50 309 LYS A CA 1
ATOM 2550 C C . LYS A 1 309 ? -20.197 -1.599 18.770 1.00 81.50 309 LYS A C 1
ATOM 2552 O O . LYS A 1 309 ? -20.037 -0.455 19.184 1.00 81.50 309 LYS A O 1
ATOM 2557 N N . THR A 1 310 ? -19.346 -2.585 19.036 1.00 87.62 310 THR A N 1
ATOM 2558 C CA . THR A 1 310 ? -18.218 -2.467 19.959 1.00 87.62 310 THR A CA 1
ATOM 2559 C C . THR A 1 310 ? -16.925 -2.307 19.177 1.00 87.62 310 THR A C 1
ATOM 2561 O O . THR A 1 310 ? -16.584 -3.118 18.313 1.00 87.62 310 THR A O 1
ATOM 2564 N N . LYS A 1 311 ? -16.190 -1.237 19.476 1.00 91.75 311 LYS A N 1
ATOM 2565 C CA . LYS A 1 311 ? -14.851 -1.004 18.941 1.00 91.75 311 LYS A CA 1
ATOM 2566 C C . LYS A 1 311 ? -13.861 -1.857 19.722 1.00 91.75 311 LYS A C 1
ATOM 2568 O O . LYS A 1 311 ? -13.801 -1.750 20.941 1.00 91.75 311 LYS A O 1
ATOM 2573 N N . VAL A 1 312 ? -13.108 -2.698 19.022 1.00 93.25 312 VAL A N 1
ATOM 2574 C CA . VAL A 1 312 ? -12.207 -3.675 19.651 1.00 93.25 312 VAL A CA 1
ATOM 2575 C C . VAL A 1 312 ? -10.764 -3.195 19.620 1.00 93.25 312 VAL A C 1
ATOM 2577 O O . VAL A 1 312 ? -10.033 -3.310 20.602 1.00 93.25 312 VAL A O 1
ATOM 2580 N N . ALA A 1 313 ? -10.346 -2.621 18.495 1.00 95.94 313 ALA A N 1
ATOM 2581 C CA . ALA A 1 313 ? -8.989 -2.136 18.321 1.00 95.94 313 ALA A CA 1
ATOM 2582 C C . ALA A 1 313 ? -8.936 -0.952 17.358 1.00 95.94 313 ALA A C 1
ATOM 2584 O O . ALA A 1 313 ? -9.737 -0.839 16.428 1.00 95.94 313 ALA A O 1
ATOM 2585 N N . ASP A 1 314 ? -7.929 -0.116 17.568 1.00 97.19 314 ASP A N 1
ATOM 2586 C CA . ASP A 1 314 ? -7.507 0.913 16.635 1.00 97.19 314 ASP A CA 1
ATOM 2587 C C . ASP A 1 314 ? -6.213 0.475 15.960 1.00 97.19 314 ASP A C 1
ATOM 2589 O O . ASP A 1 314 ? -5.258 0.113 16.647 1.00 97.19 314 ASP A O 1
ATOM 2593 N N . ILE A 1 315 ? -6.165 0.553 14.634 1.00 97.62 315 ILE A N 1
ATOM 2594 C CA . ILE A 1 315 ? -4.958 0.318 13.843 1.00 97.62 315 ILE A CA 1
ATOM 2595 C C . ILE A 1 315 ? -4.490 1.652 13.281 1.00 97.62 315 ILE A C 1
ATOM 2597 O O . ILE A 1 315 ? -5.243 2.344 12.600 1.00 97.62 315 ILE A O 1
ATOM 2601 N N . TYR A 1 316 ? -3.233 1.994 13.524 1.00 97.69 316 TYR A N 1
ATOM 2602 C CA . TYR A 1 316 ? -2.600 3.190 12.994 1.00 97.69 316 TYR A CA 1
ATOM 2603 C C . TYR A 1 316 ? -1.552 2.791 11.958 1.00 97.69 316 TYR A C 1
ATOM 2605 O O . TYR A 1 316 ? -0.565 2.132 12.295 1.00 97.69 316 TYR A O 1
ATOM 2613 N N . GLY A 1 317 ? -1.744 3.226 10.710 1.00 95.81 317 GLY A N 1
ATOM 2614 C CA . GLY A 1 317 ? -0.685 3.172 9.696 1.00 95.81 317 GLY A CA 1
ATOM 2615 C C . GLY A 1 317 ? 0.291 4.340 9.844 1.00 95.81 317 GLY A C 1
ATOM 2616 O O . GLY A 1 317 ? 1.465 4.221 9.494 1.00 95.81 317 GLY A O 1
ATOM 2617 N N . VAL A 1 318 ? -0.168 5.447 10.438 1.00 95.62 318 VAL A N 1
ATOM 2618 C CA . VAL A 1 318 ? 0.631 6.646 10.716 1.00 95.62 318 VAL A CA 1
ATOM 2619 C C . VAL A 1 318 ? 0.309 7.138 12.120 1.00 95.62 318 VAL A C 1
ATOM 2621 O O . VAL A 1 318 ? -0.853 7.219 12.514 1.00 95.62 318 VAL A O 1
ATOM 2624 N N . TRP A 1 319 ? 1.341 7.483 12.885 1.00 96.00 319 TRP A N 1
ATOM 2625 C CA . TRP A 1 319 ? 1.181 8.110 14.191 1.00 96.00 319 TRP A CA 1
ATOM 2626 C C . TRP A 1 319 ? 2.295 9.107 14.476 1.00 96.00 319 TRP A C 1
ATOM 2628 O O . TRP A 1 319 ? 3.389 9.053 13.916 1.00 96.00 319 TRP A O 1
ATOM 2638 N N . LYS A 1 320 ? 2.024 10.033 15.389 1.00 93.19 320 LYS A N 1
ATOM 2639 C CA . LYS A 1 320 ? 3.007 10.964 15.931 1.00 93.19 320 LYS A CA 1
ATOM 2640 C C . LYS A 1 320 ? 4.191 10.201 16.522 1.00 93.19 320 LYS A C 1
ATOM 2642 O O . LYS A 1 320 ? 4.022 9.428 17.459 1.00 93.19 320 LYS A O 1
ATOM 2647 N N . GLY A 1 321 ? 5.381 10.466 15.989 1.00 90.56 321 GLY A N 1
ATOM 2648 C CA . GLY A 1 321 ? 6.614 9.811 16.423 1.00 90.56 321 GLY A CA 1
ATOM 2649 C C . GLY A 1 321 ? 6.963 8.528 15.672 1.00 90.56 321 GLY A C 1
ATOM 2650 O O . GLY A 1 321 ? 7.979 7.946 16.019 1.00 90.56 321 GLY A O 1
ATOM 2651 N N . LYS A 1 322 ? 6.186 8.120 14.652 1.00 94.56 322 LYS A N 1
ATOM 2652 C CA . LYS A 1 322 ? 6.565 6.999 13.783 1.00 94.56 322 LYS A CA 1
ATOM 2653 C C . LYS A 1 322 ? 7.932 7.256 13.143 1.00 94.56 322 LYS A C 1
ATOM 2655 O O . LYS A 1 322 ? 8.089 8.264 12.443 1.00 94.56 322 LYS A O 1
ATOM 2660 N N . ASP A 1 323 ? 8.894 6.382 13.406 1.00 92.62 323 ASP A N 1
ATOM 2661 C CA . ASP A 1 323 ? 10.280 6.530 12.970 1.00 92.62 323 ASP A CA 1
ATOM 2662 C C . ASP A 1 323 ? 10.546 5.897 11.592 1.00 92.62 323 ASP A C 1
ATOM 2664 O O . ASP A 1 323 ? 9.688 5.245 10.996 1.00 92.62 323 ASP A O 1
ATOM 2668 N N . VAL A 1 324 ? 11.747 6.127 11.056 1.00 91.12 324 VAL A N 1
ATOM 2669 C CA . VAL A 1 324 ? 12.156 5.652 9.722 1.00 91.12 324 VAL A CA 1
ATOM 2670 C C . VAL A 1 324 ? 12.125 4.124 9.623 1.00 91.12 324 VAL A C 1
ATOM 2672 O O . VAL A 1 324 ? 11.611 3.595 8.641 1.00 91.12 324 VAL A O 1
ATOM 2675 N N . LYS A 1 325 ? 12.595 3.412 10.650 1.00 93.31 325 LYS A N 1
ATOM 2676 C CA . LYS A 1 325 ? 12.650 1.945 10.658 1.00 93.31 325 LYS A CA 1
ATOM 2677 C C . LYS A 1 325 ? 11.247 1.341 10.694 1.00 93.31 325 LYS A C 1
ATOM 2679 O O . LYS A 1 325 ? 10.981 0.319 10.063 1.00 93.31 325 LYS A O 1
ATOM 2684 N N . GLU A 1 326 ? 10.326 1.965 11.421 1.00 95.19 326 GLU A N 1
ATOM 2685 C CA . GLU A 1 326 ? 8.917 1.569 11.483 1.00 95.19 326 GLU A CA 1
ATOM 2686 C C . GLU A 1 326 ? 8.188 1.790 10.155 1.00 95.19 326 GLU A C 1
ATOM 2688 O O . GLU A 1 326 ? 7.263 1.043 9.827 1.00 95.19 326 GLU A O 1
ATOM 2693 N N . TRP A 1 327 ? 8.585 2.803 9.384 1.00 93.38 327 TRP A N 1
ATOM 2694 C CA . TRP A 1 327 ? 8.127 2.974 8.009 1.00 93.38 327 TRP A CA 1
ATOM 2695 C C . TRP A 1 327 ? 8.697 1.895 7.088 1.00 93.38 327 TRP A C 1
ATOM 2697 O O . TRP A 1 327 ? 7.912 1.205 6.445 1.00 93.38 327 TRP A O 1
ATOM 2707 N N . GLU A 1 328 ? 10.019 1.703 7.087 1.00 91.38 328 GLU A N 1
ATOM 2708 C CA . GLU A 1 328 ? 10.723 0.707 6.260 1.00 91.38 328 GLU A CA 1
ATOM 2709 C C . GLU A 1 328 ? 10.214 -0.719 6.479 1.00 91.38 328 GLU A C 1
ATOM 2711 O O . GLU A 1 328 ? 10.105 -1.494 5.537 1.00 91.38 328 GLU A O 1
ATOM 2716 N N . THR A 1 329 ? 9.859 -1.061 7.718 1.00 90.31 329 THR A N 1
ATOM 2717 C CA . THR A 1 329 ? 9.358 -2.398 8.074 1.00 90.31 329 THR A CA 1
ATOM 2718 C C . THR A 1 329 ? 7.831 -2.502 8.085 1.00 90.31 329 THR A C 1
ATOM 2720 O O . THR A 1 329 ? 7.292 -3.503 8.553 1.00 90.31 329 THR A O 1
ATOM 2723 N N . GLY A 1 330 ? 7.115 -1.479 7.602 1.00 92.25 330 GLY A N 1
ATOM 2724 C CA . GLY A 1 330 ? 5.659 -1.535 7.458 1.00 92.25 330 GLY A CA 1
ATOM 2725 C C . GLY A 1 330 ? 4.900 -1.716 8.779 1.00 92.25 330 GLY A C 1
ATOM 2726 O O . GLY A 1 330 ? 3.846 -2.345 8.801 1.00 92.25 330 GLY A O 1
ATOM 2727 N N . ARG A 1 331 ? 5.414 -1.195 9.903 1.00 95.50 331 ARG A N 1
ATOM 2728 C CA . ARG A 1 331 ? 4.817 -1.454 11.224 1.00 95.50 331 ARG A CA 1
ATOM 2729 C C . ARG A 1 331 ? 3.497 -0.731 11.447 1.00 95.50 331 ARG A C 1
ATOM 2731 O O . ARG A 1 331 ? 3.299 0.417 11.035 1.00 95.50 331 ARG A O 1
ATOM 2738 N N . PHE A 1 332 ? 2.644 -1.385 12.218 1.00 94.94 332 PHE A N 1
ATOM 2739 C CA . PHE A 1 332 ? 1.405 -0.867 12.767 1.00 94.94 332 PHE A CA 1
ATOM 2740 C C . PHE A 1 332 ? 1.611 -0.446 14.212 1.00 94.94 332 PHE A C 1
ATOM 2742 O O . PHE A 1 332 ? 2.295 -1.131 14.969 1.00 94.94 332 PHE A O 1
ATOM 2749 N N . LYS A 1 333 ? 0.914 0.605 14.633 1.00 97.50 333 LYS A N 1
ATOM 2750 C CA . LYS A 1 333 ? 0.567 0.751 16.045 1.00 97.50 333 LYS A CA 1
ATOM 2751 C C . LYS A 1 333 ? -0.856 0.238 16.234 1.00 97.50 333 LYS A C 1
ATOM 2753 O O . LYS A 1 333 ? -1.754 0.644 15.501 1.00 97.50 333 LYS A O 1
ATOM 2758 N N . VAL A 1 334 ? -1.057 -0.651 17.198 1.00 97.44 334 VAL A N 1
ATOM 2759 C CA . VAL A 1 334 ? -2.362 -1.221 17.541 1.00 97.44 334 VAL A CA 1
ATOM 2760 C C . VAL A 1 334 ? -2.711 -0.830 18.969 1.00 97.44 334 VAL A C 1
ATOM 2762 O O . VAL A 1 334 ? -1.958 -1.133 19.892 1.00 97.44 334 VAL A O 1
ATOM 2765 N N . CYS A 1 335 ? -3.858 -0.179 19.156 1.00 96.75 335 CYS A N 1
ATOM 2766 C CA . CYS A 1 335 ? -4.375 0.172 20.478 1.00 96.75 335 CYS A CA 1
ATOM 2767 C C . CYS A 1 335 ? -5.662 -0.613 20.743 1.00 96.75 335 CYS A C 1
ATOM 2769 O O . CYS A 1 335 ? -6.696 -0.333 20.129 1.00 96.75 335 CYS A O 1
ATOM 2771 N N . LEU A 1 336 ? -5.612 -1.575 21.665 1.00 95.50 336 LEU A N 1
ATOM 2772 C CA . LEU A 1 336 ? -6.794 -2.321 22.091 1.00 95.50 336 LEU A CA 1
ATOM 2773 C C . LEU A 1 336 ? -7.719 -1.399 22.882 1.00 95.50 336 LEU A C 1
ATOM 2775 O O . LEU A 1 336 ? -7.302 -0.762 23.856 1.00 95.50 336 LEU A O 1
ATOM 2779 N N . GLN A 1 337 ? -8.975 -1.335 22.456 1.00 92.12 337 GLN A N 1
ATOM 2780 C CA . GLN A 1 337 ? -9.970 -0.463 23.056 1.00 92.12 337 GLN A CA 1
ATOM 2781 C C . GLN A 1 337 ? -10.616 -1.168 24.237 1.00 92.12 337 GLN A C 1
ATOM 2783 O O . GLN A 1 337 ? -11.162 -2.263 24.110 1.00 92.12 337 GLN A O 1
ATOM 2788 N N . LYS A 1 338 ? -10.550 -0.526 25.404 1.00 89.56 338 LYS A N 1
ATOM 2789 C CA . LYS A 1 338 ? -11.334 -0.976 26.549 1.00 89.56 338 LYS A CA 1
ATOM 2790 C C . LYS A 1 338 ? -12.813 -0.733 26.211 1.00 89.56 338 LYS A C 1
ATOM 2792 O O . LYS A 1 338 ? -13.126 0.379 25.792 1.00 89.56 338 LYS A O 1
ATOM 2797 N N . PRO A 1 339 ? -13.710 -1.709 26.411 1.00 85.88 339 PRO A N 1
ATOM 2798 C CA . PRO A 1 339 ? -15.127 -1.506 26.152 1.00 85.88 339 PRO A CA 1
ATOM 2799 C C . PRO A 1 339 ? -15.695 -0.410 27.059 1.00 85.88 339 PRO A C 1
ATOM 2801 O O . PRO A 1 339 ? -15.394 -0.358 28.255 1.00 85.88 339 PRO A O 1
ATOM 2804 N N . ASP A 1 340 ? -16.541 0.440 26.479 1.00 82.62 340 ASP A N 1
ATOM 2805 C CA . ASP A 1 340 ? -17.317 1.448 27.214 1.00 82.62 340 ASP A CA 1
ATOM 2806 C C . ASP A 1 340 ? -18.543 0.839 27.910 1.00 82.62 340 ASP A C 1
ATOM 2808 O O . ASP A 1 340 ? -19.148 1.451 28.795 1.00 82.62 340 ASP A O 1
ATOM 2812 N N . SER A 1 341 ? -18.932 -0.373 27.505 1.00 79.19 341 SER A N 1
ATOM 2813 C CA . SER A 1 341 ? -20.058 -1.078 28.097 1.00 79.19 341 SER A CA 1
ATOM 2814 C C . SER A 1 341 ? -19.751 -1.471 29.548 1.00 79.19 341 SER A C 1
ATOM 2816 O O . SER A 1 341 ? -18.612 -1.727 29.942 1.00 79.19 341 SER A O 1
ATOM 2818 N N . LYS A 1 342 ? -20.804 -1.538 30.366 1.00 78.19 342 LYS A N 1
ATOM 2819 C CA . LYS A 1 342 ? -20.727 -2.097 31.723 1.00 78.19 342 LYS A CA 1
ATOM 2820 C C . LYS A 1 342 ? -20.896 -3.622 31.731 1.00 78.19 342 LYS A C 1
ATOM 2822 O O . LYS A 1 342 ? -21.026 -4.201 32.808 1.00 78.19 342 LYS A O 1
ATOM 2827 N N . MET A 1 343 ? -20.959 -4.264 30.561 1.00 83.38 343 MET A N 1
ATOM 2828 C CA . MET A 1 343 ? -21.131 -5.710 30.472 1.00 83.38 343 MET A CA 1
ATOM 2829 C C . MET A 1 343 ? -19.830 -6.399 30.874 1.00 83.38 343 MET A C 1
ATOM 2831 O O . MET A 1 343 ? -18.746 -6.043 30.419 1.00 83.38 343 MET A O 1
ATOM 2835 N N . LYS A 1 344 ? -19.947 -7.383 31.768 1.00 86.50 344 LYS A N 1
ATOM 2836 C CA . LYS A 1 344 ? -18.799 -8.132 32.287 1.00 86.50 344 LYS A CA 1
ATOM 2837 C C . LYS A 1 344 ? -18.080 -8.903 31.175 1.00 86.50 344 LYS A C 1
ATOM 2839 O O . LYS A 1 344 ? -16.856 -8.918 31.163 1.00 86.50 344 LYS A O 1
ATOM 2844 N N . GLU A 1 345 ? -18.849 -9.466 30.247 1.00 86.81 345 GLU A N 1
ATOM 2845 C CA . GLU A 1 345 ? -18.373 -10.258 29.107 1.00 86.81 345 GLU A CA 1
ATOM 2846 C C . GLU A 1 345 ? -17.435 -9.452 28.198 1.00 86.81 345 GLU A C 1
ATOM 2848 O O . GLU A 1 345 ? -16.289 -9.847 28.018 1.00 86.81 345 GLU A O 1
ATOM 2853 N N . ASP A 1 346 ? -17.832 -8.247 27.770 1.00 86.88 346 ASP A N 1
ATOM 2854 C CA . ASP A 1 346 ? -16.971 -7.378 26.950 1.00 86.88 346 ASP A CA 1
ATOM 2855 C C . ASP A 1 346 ? -15.614 -7.093 27.626 1.00 86.88 346 ASP A C 1
ATOM 2857 O O . ASP A 1 346 ? -14.569 -6.990 26.973 1.00 86.88 346 ASP A O 1
ATOM 2861 N N . PHE A 1 347 ? -15.607 -6.922 28.954 1.00 89.94 347 PHE A N 1
ATOM 2862 C CA . PHE A 1 347 ? -14.371 -6.690 29.698 1.00 89.94 347 PHE A CA 1
ATOM 2863 C C . PHE A 1 347 ? -13.517 -7.960 29.813 1.00 89.94 347 PHE A C 1
ATOM 2865 O O . PHE A 1 347 ? -12.289 -7.864 29.758 1.00 89.94 347 PHE A O 1
ATOM 2872 N N . GLU A 1 348 ? -14.137 -9.131 29.964 1.00 91.44 348 GLU A N 1
ATOM 2873 C CA . GLU A 1 348 ? -13.456 -10.430 29.951 1.00 91.44 348 GLU A CA 1
ATOM 2874 C C . GLU A 1 348 ? -12.809 -10.699 28.586 1.00 91.44 348 GLU A C 1
ATOM 2876 O O . GLU A 1 348 ? -11.623 -11.036 28.546 1.00 91.44 348 GLU A O 1
ATOM 2881 N N . ASP A 1 349 ? -13.513 -10.419 27.489 1.00 92.06 349 ASP A N 1
ATOM 2882 C CA . ASP A 1 349 ? -12.997 -10.498 26.118 1.00 92.06 349 ASP A CA 1
ATOM 2883 C C . ASP A 1 349 ? -11.783 -9.584 25.916 1.00 92.06 349 ASP A C 1
ATOM 2885 O O . ASP A 1 349 ? -10.730 -10.010 25.435 1.00 92.06 349 ASP A O 1
ATOM 2889 N N . TYR A 1 350 ? -11.877 -8.327 26.363 1.00 92.94 350 TYR A N 1
ATOM 2890 C CA . TYR A 1 350 ? -10.757 -7.384 26.322 1.00 92.94 350 TYR A CA 1
ATOM 2891 C C . TYR A 1 350 ? -9.524 -7.906 27.081 1.00 92.94 350 TYR A C 1
ATOM 2893 O O . TYR A 1 350 ? -8.399 -7.841 26.574 1.00 92.94 350 TYR A O 1
ATOM 2901 N N . GLN A 1 351 ? -9.713 -8.449 28.290 1.00 94.69 351 GLN A N 1
ATOM 2902 C CA . GLN A 1 351 ? -8.615 -9.032 29.070 1.00 94.69 351 GLN A CA 1
ATOM 2903 C C . GLN A 1 351 ? -8.045 -10.292 28.412 1.00 94.69 351 GLN A C 1
ATOM 2905 O O . GLN A 1 351 ? -6.828 -10.501 28.443 1.00 94.69 351 GLN A O 1
ATOM 2910 N N . PHE A 1 352 ? -8.898 -11.115 27.799 1.00 95.69 352 PHE A N 1
ATOM 2911 C CA . PHE A 1 352 ? -8.478 -12.300 27.063 1.00 95.69 352 PHE A CA 1
ATOM 2912 C C . PHE A 1 352 ? -7.562 -11.928 25.896 1.00 95.69 352 PHE A C 1
ATOM 2914 O O . PHE A 1 352 ? -6.468 -12.485 25.797 1.00 95.69 352 PHE A O 1
ATOM 2921 N N . ILE A 1 353 ? -7.949 -10.944 25.073 1.00 95.00 353 ILE A N 1
ATOM 2922 C CA . ILE A 1 353 ? -7.143 -10.494 23.928 1.00 95.00 353 ILE A CA 1
ATOM 2923 C C . ILE A 1 353 ? -5.762 -10.026 24.400 1.00 95.00 353 ILE A C 1
ATOM 2925 O O . ILE A 1 353 ? -4.749 -10.467 23.860 1.00 95.00 353 ILE A O 1
ATOM 2929 N N . ILE A 1 354 ? -5.694 -9.201 25.453 1.00 95.62 354 ILE A N 1
ATOM 2930 C CA . ILE A 1 354 ? -4.415 -8.738 26.021 1.00 95.62 354 ILE A CA 1
ATOM 2931 C C . ILE A 1 354 ? -3.547 -9.916 26.465 1.00 95.62 354 ILE A C 1
ATOM 2933 O O . ILE A 1 354 ? -2.348 -9.959 26.176 1.00 95.62 354 ILE A O 1
ATOM 2937 N N . LYS A 1 355 ? -4.135 -10.862 27.203 1.00 96.31 355 LYS A N 1
ATOM 2938 C CA . LYS A 1 355 ? -3.411 -12.017 27.739 1.00 96.31 355 LYS A CA 1
ATOM 2939 C C . LYS A 1 355 ? -2.881 -12.905 26.615 1.00 96.31 355 LYS A C 1
ATOM 2941 O O . LYS A 1 355 ? -1.721 -13.314 26.676 1.00 96.31 355 LYS A O 1
ATOM 2946 N N . ASP A 1 356 ? -3.701 -13.185 25.605 1.00 96.25 356 ASP A N 1
ATOM 2947 C CA . ASP A 1 356 ? -3.312 -14.008 24.459 1.00 96.25 356 ASP A CA 1
ATOM 2948 C C . ASP A 1 356 ? -2.220 -13.318 23.632 1.00 96.25 356 ASP A C 1
ATOM 2950 O O . ASP A 1 356 ? -1.210 -13.945 23.312 1.00 96.25 356 ASP A O 1
ATOM 2954 N N . MET A 1 357 ? 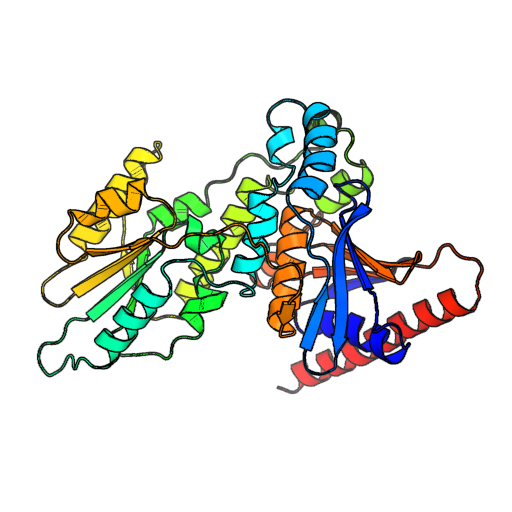-2.346 -12.013 23.374 1.00 95.56 357 MET A N 1
ATOM 2955 C CA . MET A 1 357 ? -1.313 -11.242 22.680 1.00 95.56 357 MET A CA 1
ATOM 2956 C C . MET A 1 357 ? 0.018 -11.253 23.431 1.00 95.56 357 MET A C 1
ATOM 2958 O O . MET A 1 357 ? 1.038 -11.612 22.849 1.00 95.56 357 MET A O 1
ATOM 2962 N N . ASN A 1 358 ? 0.027 -10.924 24.727 1.00 95.25 358 ASN A N 1
ATOM 2963 C CA . ASN A 1 358 ? 1.264 -10.891 25.516 1.00 95.25 358 ASN A CA 1
ATOM 2964 C C . ASN A 1 358 ? 1.942 -12.266 25.566 1.00 95.25 358 ASN A C 1
ATOM 2966 O O . ASN A 1 358 ? 3.163 -12.361 25.444 1.00 95.25 358 ASN A O 1
ATOM 2970 N N . LYS A 1 359 ? 1.150 -13.339 25.703 1.00 96.06 359 LYS A N 1
ATOM 2971 C CA . LYS A 1 359 ? 1.663 -14.709 25.665 1.00 96.06 359 LYS A CA 1
ATOM 2972 C C . LYS A 1 359 ? 2.334 -15.000 24.321 1.00 96.06 359 LYS A C 1
ATOM 2974 O O . LYS A 1 359 ? 3.496 -15.397 24.304 1.00 96.06 359 LYS A O 1
ATOM 2979 N N . ASN A 1 360 ? 1.636 -14.795 23.206 1.00 95.38 360 ASN A N 1
ATOM 2980 C CA . ASN A 1 360 ? 2.156 -15.167 21.888 1.00 95.38 360 ASN A CA 1
ATOM 2981 C C . ASN A 1 360 ? 3.319 -14.271 21.433 1.00 95.38 360 ASN A C 1
ATOM 2983 O O . ASN A 1 360 ? 4.264 -14.779 20.839 1.00 95.38 360 ASN A O 1
ATOM 2987 N N . LEU A 1 361 ? 3.322 -12.983 21.789 1.00 94.31 361 LEU A N 1
ATOM 2988 C CA . LEU A 1 361 ? 4.467 -12.098 21.548 1.00 94.31 361 LEU A CA 1
ATOM 2989 C C . LEU A 1 361 ? 5.714 -12.561 22.311 1.00 94.31 361 LEU A C 1
ATOM 2991 O O . LEU A 1 361 ? 6.806 -12.561 21.748 1.00 94.31 361 LEU A O 1
ATOM 2995 N N . SER A 1 362 ? 5.562 -13.016 23.562 1.00 92.88 362 SER A N 1
ATOM 2996 C CA . SER A 1 362 ? 6.696 -13.560 24.321 1.00 92.88 362 SER A CA 1
ATOM 2997 C C . SER A 1 362 ? 7.287 -14.808 23.651 1.00 92.88 362 SER A C 1
ATOM 2999 O O . SER A 1 362 ? 8.503 -14.903 23.506 1.00 92.88 362 SER A O 1
ATOM 3001 N N . ILE A 1 363 ? 6.438 -15.702 23.135 1.00 92.25 363 ILE A N 1
ATOM 3002 C CA . ILE A 1 363 ? 6.859 -16.898 22.392 1.00 92.25 363 ILE A CA 1
ATOM 3003 C C . ILE A 1 363 ? 7.593 -16.513 21.101 1.00 92.25 363 ILE A C 1
ATOM 3005 O O . ILE A 1 363 ? 8.687 -17.013 20.857 1.00 92.25 363 ILE A O 1
ATOM 3009 N N . LEU A 1 364 ? 7.041 -15.593 20.301 1.00 90.06 364 LEU A N 1
ATOM 3010 C CA . LEU A 1 364 ? 7.697 -15.124 19.075 1.00 90.06 364 LEU A CA 1
ATOM 3011 C C . LEU A 1 364 ? 9.069 -14.506 19.367 1.00 90.06 364 LEU A C 1
ATOM 3013 O O . LEU A 1 364 ? 10.033 -14.803 18.668 1.00 90.06 364 LEU A O 1
ATOM 3017 N N . SER A 1 365 ? 9.180 -13.706 20.432 1.00 88.56 365 SER A N 1
ATOM 3018 C CA . SER A 1 365 ? 10.460 -13.108 20.828 1.00 88.56 365 SER A CA 1
ATOM 3019 C C . SER A 1 365 ? 11.504 -14.155 21.232 1.00 88.56 365 SER A C 1
ATOM 3021 O O . SER A 1 365 ? 12.677 -14.009 20.905 1.00 88.56 365 SER A O 1
ATOM 3023 N N . GLN A 1 366 ? 11.089 -15.241 21.893 1.00 90.06 366 GLN A N 1
ATOM 3024 C CA . GLN A 1 366 ? 11.980 -16.342 22.265 1.00 90.06 366 GLN A CA 1
ATOM 3025 C C . GLN A 1 366 ? 12.453 -17.131 21.044 1.00 90.06 366 GLN A C 1
ATOM 3027 O O . GLN A 1 366 ? 13.636 -17.445 20.957 1.00 90.06 366 GLN A O 1
ATOM 3032 N N . LEU A 1 367 ? 11.556 -17.403 20.091 1.00 87.62 367 LEU A N 1
ATOM 3033 C CA . LEU A 1 367 ? 11.897 -18.099 18.850 1.00 87.62 367 LEU A CA 1
ATOM 3034 C C . LEU A 1 367 ? 12.889 -17.293 18.005 1.00 87.62 367 LEU A C 1
ATOM 3036 O O . LEU A 1 367 ? 13.877 -17.849 17.535 1.00 87.62 367 LEU A O 1
ATOM 3040 N N . LEU A 1 368 ? 12.679 -15.981 17.873 1.00 82.62 368 LEU A N 1
ATOM 3041 C CA . LEU A 1 368 ? 13.588 -15.104 17.129 1.00 82.62 368 LEU A CA 1
ATOM 3042 C C . LEU 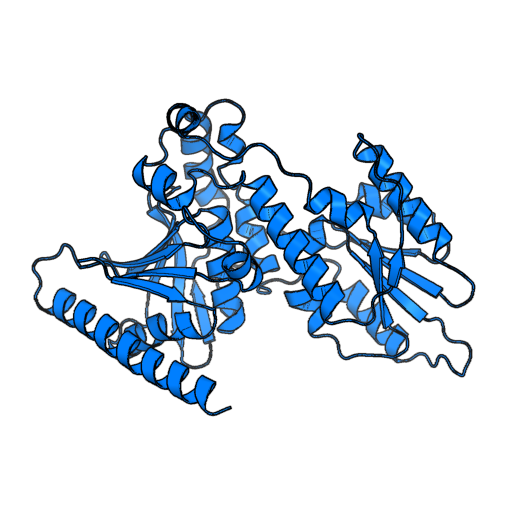A 1 368 ? 14.973 -14.979 17.774 1.00 82.62 368 LEU A C 1
ATOM 3044 O O . LEU A 1 368 ? 15.938 -14.760 17.059 1.00 82.62 368 LEU A O 1
ATOM 3048 N N . ASN A 1 369 ? 15.081 -15.130 19.097 1.00 79.44 369 ASN A N 1
ATOM 3049 C CA . ASN A 1 369 ? 16.369 -15.126 19.801 1.00 79.44 369 ASN A CA 1
ATOM 3050 C C . ASN A 1 369 ? 17.081 -16.492 19.774 1.00 79.44 369 ASN A C 1
ATOM 3052 O O . ASN A 1 369 ? 18.209 -16.597 20.250 1.00 79.44 369 ASN A O 1
ATOM 3056 N N . SER A 1 370 ? 16.407 -17.544 19.299 1.00 70.00 370 SER A N 1
ATOM 3057 C CA . SER A 1 370 ? 16.948 -18.909 19.213 1.00 70.00 370 SER A CA 1
ATOM 3058 C C . SER A 1 370 ? 17.458 -19.292 17.819 1.00 70.00 370 SER A C 1
ATOM 3060 O O . SER A 1 370 ? 18.009 -20.381 17.659 1.00 70.00 370 SER A O 1
ATOM 3062 N N . ILE A 1 371 ? 17.261 -18.408 16.837 1.00 62.25 371 ILE A N 1
ATOM 3063 C CA . ILE A 1 371 ? 17.754 -18.485 15.454 1.00 62.25 371 ILE A CA 1
ATOM 3064 C C . ILE A 1 371 ? 18.892 -17.477 15.328 1.00 62.25 371 ILE A C 1
ATOM 3066 O O . ILE A 1 371 ? 19.913 -17.830 14.700 1.00 62.25 371 ILE A O 1
#

Sequence (371 aa):
MIREYILNSSEIMLVFNALTKLGLEKNLKIQIPMMNDMTVFSFNLNPESVKIKHFIDINDYSKFYYSLSKQLKGREQKEIPDYHMVSSVLYQAGLLKPGGIDKLDSLIDSIRCSDILRGGDVYYIALDTNLLRDRFYSVYLSKIPFHQNLDFVLCDTVREELKNRHDKIKKQKFKDMRPIPYELLDTCFFNQNSLEDRLRYIGFLEYNEMRSKTSCEEIEAKAKKNGMLNDREIINAYSEFVDVGKKIIFISRDNEIVRMMTGEDNVIPIILEHKPSRRKNFSIQWEQFFDLLYTLGVLFGKLHIVTGKTKVADIYGVWKGKDVKEWETGRFKVCLQKPDSKMKEDFEDYQFIIKDMNKNLSILSQLLNSI

Foldseek 3Di:
DWDKDKDFLVLVVLLQVLCVVVVLQAFKFKFFVQLVRDTQWTWGDDPFWIKTFQGDDQVRQVVSLVVQLVLFDDPLNQLADHVVLLLLLCQLLLVDFFPQVVVVVVVVVVQQVDDVVVQAFAEAEEEALVCLLSLVCVNPVVPDDDDPSYFYAAEVLSLVVLVDFDDADDPVCVVSSPPRDPVLCQWFGHRHTGLVNLSSPSSNLSSVVSVVPTPYHYWYFDHDPDVVVSLVSVLVRQLVVDDRRYAYEYEDQDPVSLVVNVPGPRYHYTHTHRDRDPDRIGIGGSSSVLSSLLSVLSSRQWIFTDRPHWTFKIKGNGTDPCDPVSSSSSIIMIIGDQTPDPDPVSNVSSVSSVVSSVVVVVVVVVVVVVD

pLDDT: mean 91.72, std 6.46, range [57.69, 98.19]

Secondary structure (DSSP, 8-state):
--EEEEE-HHHHHHHHHHHHHTT--SSEEEEEGGGTTEEEEEEEE-SS-EEEE-PPPHHHHHHHHHHHHTTS-TTGGGGS--HHHHHHHHHHTTSSPPBTHHHHHHHHHHHHT--GGGTPPEEEEEE-HHHHHTTHHHHTGGGSPPBTTEEEEEEHHHHHHHH---PPPPGGGGGTTTTS-HHHIIIIITTPPPHHHHHHHHHHHHHHHHHHHS-PEEE-----SSHHHHHHHHHHHHHHH--TTEEEEEEES-HHHHHHHTTSTTEEEEE-B-PPP----EEE-HHHHHHHHHHHHHHHSEEEEEETTEEEEEEESS-TT--HHHHHTTPEEEEEPPPSS--HHHHHHHHHHHHHHHHHHHHHHHHHT--

Radius of gyration: 22.4 Å; chains: 1; bounding box: 46×46×62 Å